Protein 3L5L (pdb70)

Nearest PDB structures (foldseek):
  3l65-assembly1_A  TM=1.003E+00  e=6.404E-74  Pseudomonas putida
  2h8z-assembly1_A  TM=1.003E+00  e=1.695E-73  Pseudomonas putida
  5lnj-assembly1_A  TM=1.002E+00  e=1.072E-73  Pseudomonas putida
  3n14-assembly1_A-2  TM=1.002E+00  e=1.257E-72  Pseudomonas putida
  5cpo-assembly1_B  TM=1.002E+00  e=6.998E-72  Pseudomonas putida

InterPro domains:
  IPR001155 NADH:flavin oxidoreductase/NADH oxidase, N-terminal [PF00724] (4-341)
  IPR013785 Aldolase-type TIM barrel [G3DSA:3.20.20.70] (1-363)
  IPR044152 NADPH dehydrogenase YqjM-like [PTHR43303] (1-362)
  IPR044152 NADPH dehydrogenase YqjM-like [cd02932] (4-341)

Structure (mmCIF, N/CA/C/O backbone):
data_3L5L
#
_entry.id   3L5L
#
_cell.length_a   57.893
_cell.length_b   83.416
_cell.length_c   156.720
_cell.angle_alpha   90.00
_cell.angle_beta   90.00
_cell.angle_gamma   90.00
#
_symmetry.space_group_name_H-M   'I 2 2 2'
#
loop_
_entity.id
_entity.type
_entity.pdbx_description
1 polymer 'Xenobiotic reductase A'
2 non-polymer 'SULFATE ION'
3 non-polymer (R,R)-2,3-BUTANEDIOL
4 non-polymer 'FLAVIN MONONUCLEOTIDE'
5 water water
#
loop_
_atom_site.group_PDB
_atom_site.id
_atom_site.type_symbol
_atom_site.label_atom_id
_atom_site.label_alt_id
_atom_site.label_comp_id
_atom_site.label_asym_id
_atom_site.label_entity_id
_atom_site.label_seq_id
_atom_site.pdbx_PDB_ins_code
_atom_site.Cartn_x
_atom_site.Cartn_y
_atom_site.Cartn_z
_atom_site.occupancy
_atom_site.B_iso_or_equiv
_atom_site.auth_seq_id
_atom_site.auth_comp_id
_atom_site.auth_asym_id
_atom_site.auth_atom_id
_atom_site.pdbx_PDB_model_num
ATOM 1 N N . SER A 1 2 ? 43.410 27.226 72.633 1.00 18.53 2 SER A N 1
ATOM 2 C CA A SER A 1 2 ? 41.965 26.873 72.667 0.63 15.91 2 SER A CA 1
ATOM 3 C CA B SER A 1 2 ? 41.932 26.956 72.593 0.37 14.25 2 SER A CA 1
ATOM 4 C C . SER A 1 2 ? 41.618 25.863 71.587 1.00 14.16 2 SER A C 1
ATOM 5 O O . SER A 1 2 ? 42.030 25.976 70.425 1.00 16.57 2 SER A O 1
ATOM 19 N N . ALA A 1 3 ? 40.849 24.859 71.989 1.00 10.86 3 ALA A N 1
ATOM 20 C CA . ALA A 1 3 ? 40.378 23.825 71.070 1.00 10.56 3 ALA A CA 1
ATOM 21 C C . ALA A 1 3 ? 39.559 24.413 69.914 1.00 9.08 3 ALA A C 1
ATOM 22 O O . ALA A 1 3 ? 39.657 23.945 68.782 1.00 9.11 3 ALA A O 1
ATOM 29 N N . LEU A 1 4 ? 38.784 25.456 70.193 1.00 8.51 4 LEU A N 1
ATOM 30 C CA . LEU A 1 4 ? 37.924 26.047 69.171 1.00 8.26 4 LEU A CA 1
ATOM 31 C C . LEU A 1 4 ? 38.746 26.603 68.009 1.00 7.37 4 LEU A C 1
ATOM 32 O O . LEU A 1 4 ? 38.266 26.638 66.870 1.00 7.77 4 LEU A O 1
ATOM 48 N N . PHE A 1 5 ? 39.974 27.033 68.289 1.00 7.99 5 PHE A N 1
ATOM 49 C CA . PHE A 1 5 ? 40.834 27.640 67.268 1.00 8.13 5 PHE A CA 1
ATOM 50 C C . PHE A 1 5 ? 41.934 26.744 66.723 1.00 8.56 5 PHE A C 1
ATOM 51 O O . PHE A 1 5 ? 42.824 27.193 66.033 1.00 11.11 5 PHE A O 1
ATOM 68 N N . GLU A 1 6 ? 41.805 25.451 66.956 1.00 8.78 6 GLU A N 1
ATOM 69 C CA A GLU A 1 6 ? 42.686 24.485 66.314 0.55 8.70 6 GLU A CA 1
ATOM 70 C CA B GLU A 1 6 ? 42.686 24.483 66.322 0.45 9.39 6 GLU A CA 1
ATOM 71 C C . GLU A 1 6 ? 42.151 24.145 64.930 1.00 7.96 6 GLU A C 1
ATOM 72 O O . GLU A 1 6 ? 40.944 23.971 64.751 1.00 8.49 6 GLU A O 1
ATOM 93 N N . PRO A 1 7 ? 43.038 24.034 63.935 1.00 7.78 7 PRO A N 1
ATOM 94 C CA A PRO A 1 7 ? 42.550 23.643 62.611 0.45 8.62 7 PRO A CA 1
ATOM 95 C CA B PRO A 1 7 ? 42.596 23.630 62.598 0.55 7.98 7 PRO A CA 1
ATOM 96 C C . PRO A 1 7 ? 42.046 22.206 62.579 1.00 8.32 7 PRO A C 1
ATOM 97 O O . PRO A 1 7 ? 42.267 21.422 63.511 1.00 8.86 7 PRO A O 1
ATOM 118 N N . TYR A 1 8 ? 41.333 21.869 61.514 1.00 7.84 8 TYR A N 1
ATOM 119 C CA . TYR A 1 8 ? 40.757 20.550 61.345 1.00 7.03 8 TYR A CA 1
ATOM 120 C C . TYR A 1 8 ? 40.925 20.144 59.901 1.00 8.21 8 TYR A C 1
ATOM 121 O O . TYR A 1 8 ? 40.552 20.887 59.006 1.00 9.24 8 TYR A O 1
ATOM 139 N N . THR A 1 9 ? 41.441 18.949 59.677 1.00 8.46 9 THR A N 1
ATOM 140 C CA . THR A 1 9 ? 41.595 18.434 58.319 1.00 9.31 9 THR A CA 1
ATOM 141 C C . THR A 1 9 ? 40.692 17.228 58.127 1.00 9.13 9 THR A C 1
ATOM 142 O O . THR A 1 9 ? 40.678 16.308 58.938 1.00 11.26 9 THR A O 1
ATOM 153 N N . LEU A 1 10 ? 39.958 17.242 57.030 1.00 8.50 10 LEU A N 1
ATOM 154 C CA . LEU A 1 10 ? 39.107 16.142 56.640 1.00 7.93 10 LEU A CA 1
ATOM 155 C C . LEU A 1 10 ? 39.298 15.966 55.136 1.00 8.28 10 LEU A C 1
ATOM 156 O O . LEU A 1 10 ? 39.151 16.918 54.373 1.00 7.89 10 LEU A O 1
ATOM 172 N N . LYS A 1 11 ? 39.661 14.750 54.725 1.00 9.09 11 LYS A N 1
ATOM 173 C CA A LYS A 1 11 ? 40.058 14.521 53.342 0.49 8.89 11 LYS A CA 1
ATOM 174 C CA B LYS A 1 11 ? 40.082 14.511 53.349 0.51 9.99 11 LYS A CA 1
ATOM 175 C C . LYS A 1 11 ? 41.131 15.560 53.001 1.00 9.21 11 LYS A C 1
ATOM 176 O O . LYS A 1 11 ? 42.055 15.744 53.780 1.00 10.97 11 LYS A O 1
ATOM 212 N N . ASP A 1 12 ? 41.064 16.213 51.840 1.00 8.63 12 ASP A N 1
ATOM 213 C CA . ASP A 1 12 ? 42.100 17.180 51.470 1.00 9.04 12 ASP A CA 1
ATOM 214 C C . ASP A 1 12 ? 41.823 18.607 51.939 1.00 9.25 12 ASP A C 1
ATOM 215 O O . ASP A 1 12 ? 42.574 19.515 51.579 1.00 11.86 12 ASP A O 1
ATOM 224 N N . VAL A 1 13 ? 40.781 18.809 52.731 1.00 8.20 13 VAL A N 1
ATOM 225 C CA . VAL A 1 13 ? 40.374 20.132 53.127 1.00 8.43 13 VAL A CA 1
ATOM 226 C C . VAL A 1 13 ? 40.795 20.432 54.563 1.00 8.58 13 VAL A C 1
ATOM 227 O O . VAL A 1 13 ? 40.593 19.620 55.456 1.00 10.44 13 VAL A O 1
ATOM 240 N N . THR A 1 14 ? 41.396 21.603 54.766 1.00 8.27 14 THR A N 1
ATOM 241 C CA . THR A 1 14 ? 41.786 22.058 56.094 1.00 8.06 14 THR A CA 1
ATOM 242 C C . THR A 1 14 ? 40.997 23.312 56.452 1.00 8.35 14 THR A C 1
ATOM 243 O O . THR A 1 14 ? 41.055 24.327 55.754 1.00 9.98 14 THR A O 1
ATOM 254 N N . LEU A 1 15 ? 40.269 23.220 57.563 1.00 7.72 15 LEU A N 1
ATOM 255 C CA A LEU A 1 15 ? 39.558 24.357 58.139 0.46 7.39 15 LEU A CA 1
ATOM 256 C CA B LEU A 1 15 ? 39.561 24.362 58.148 0.54 7.15 15 LEU A CA 1
ATOM 257 C C . LEU A 1 15 ? 40.491 25.067 59.120 1.00 6.98 15 LEU A C 1
ATOM 258 O O . LEU A 1 15 ? 41.188 24.406 59.896 1.00 8.22 15 LEU A O 1
ATOM 288 N N . ARG A 1 16 ? 40.494 26.393 59.119 1.00 7.02 16 ARG A N 1
ATOM 289 C CA . ARG A 1 16 ? 41.437 27.128 59.969 1.00 6.94 16 ARG A CA 1
ATOM 290 C C . ARG A 1 16 ? 41.097 27.090 61.458 1.00 6.78 16 ARG A C 1
ATOM 291 O O . ARG A 1 16 ? 41.943 27.393 62.279 1.00 8.27 16 ARG A O 1
ATOM 312 N N . ASN A 1 17 ? 39.859 26.731 61.786 1.00 6.77 17 ASN A N 1
ATOM 313 C CA . ASN A 1 17 ? 39.443 26.547 63.168 1.00 6.69 17 ASN A CA 1
ATOM 314 C C . ASN A 1 17 ? 38.242 25.593 63.164 1.00 6.55 17 ASN A C 1
ATOM 315 O O . ASN A 1 17 ? 37.854 25.072 62.107 1.00 8.08 17 ASN A O 1
ATOM 326 N N . ARG A 1 18 ? 37.659 25.358 64.346 1.00 6.16 18 ARG A N 1
ATOM 327 C CA . ARG A 1 18 ? 36.572 24.414 64.515 1.00 6.03 18 ARG A CA 1
ATOM 328 C C . ARG A 1 18 ? 35.197 25.061 64.512 1.00 5.61 18 ARG A C 1
ATOM 329 O O . ARG A 1 18 ? 34.204 24.432 64.862 1.00 7.13 18 ARG A O 1
ATOM 350 N N . ILE A 1 19 ? 35.109 26.318 64.085 1.00 5.58 19 ILE A N 1
ATOM 351 C CA . ILE A 1 19 ? 33.826 27.012 63.991 1.00 6.44 19 ILE A CA 1
ATOM 352 C C . ILE A 1 19 ? 33.220 26.759 62.608 1.00 6.06 19 ILE A C 1
ATOM 353 O O . ILE A 1 19 ? 33.813 27.145 61.588 1.00 6.68 19 ILE A O 1
ATOM 369 N N . ALA A 1 20 ? 32.045 26.162 62.601 1.00 5.64 20 ALA A N 1
ATOM 370 C CA . ALA A 1 20 ? 31.271 25.979 61.394 1.00 5.96 20 ALA A CA 1
ATOM 371 C C . ALA A 1 20 ? 30.056 26.864 61.481 1.00 5.22 20 ALA A C 1
ATOM 372 O O . ALA A 1 20 ? 29.369 26.923 62.509 1.00 6.57 20 ALA A O 1
ATOM 379 N N . ILE A 1 21 ? 29.747 27.539 60.383 1.00 5.05 21 ILE A N 1
ATOM 380 C CA . ILE A 1 21 ? 28.493 28.235 60.255 1.00 5.36 21 ILE A CA 1
ATOM 381 C C . ILE A 1 21 ? 27.541 27.278 59.539 1.00 5.06 21 ILE A C 1
ATOM 382 O O . ILE A 1 21 ? 27.779 26.926 58.379 1.00 5.57 21 ILE A O 1
ATOM 398 N N . PRO A 1 22 ? 26.511 26.792 60.230 1.00 5.23 22 PRO A N 1
ATOM 399 C CA . PRO A 1 22 ? 25.628 25.784 59.658 1.00 5.52 22 PRO A CA 1
ATOM 400 C C . PRO A 1 22 ? 24.736 26.438 58.615 1.00 4.74 22 PRO A C 1
ATOM 401 O O . PRO A 1 22 ? 24.562 27.655 58.588 1.00 5.11 22 PRO A O 1
ATOM 412 N N . PRO A 1 23 ? 24.110 25.604 57.775 1.00 4.77 23 PRO A N 1
ATOM 413 C CA . PRO A 1 23 ? 23.179 26.152 56.785 1.00 4.90 23 PRO A CA 1
ATOM 414 C C . PRO A 1 23 ? 22.054 26.922 57.455 1.00 5.27 23 PRO A C 1
ATOM 415 O O . PRO A 1 23 ? 21.432 26.445 58.412 1.00 5.74 23 PRO A O 1
ATOM 426 N N . MET A 1 24 ? 21.790 28.116 56.927 1.00 4.61 24 MET A N 1
ATOM 427 C CA . MET A 1 24 ? 20.688 28.946 57.414 1.00 5.09 24 MET A CA 1
ATOM 428 C C . MET A 1 24 ? 19.974 29.617 56.252 1.00 4.68 24 MET A C 1
ATOM 429 O O . MET A 1 24 ? 20.453 30.626 55.687 1.00 5.24 24 MET A O 1
ATOM 443 N N . CYS A 1 25 ? 18.815 29.082 55.924 1.00 5.40 25 CYS A N 1
ATOM 444 C CA . CYS A 1 25 ? 17.927 29.651 54.908 1.00 5.53 25 CYS A CA 1
ATOM 445 C C . CYS A 1 25 ? 17.726 31.148 55.129 1.00 5.35 25 CYS A C 1
ATOM 446 O O . CYS A 1 25 ? 17.468 31.617 56.257 1.00 5.68 25 CYS A O 1
ATOM 454 N N . GLN A 1 26 ? 17.797 31.879 54.026 1.00 5.19 26 GLN A N 1
ATOM 455 C CA . GLN A 1 26 ? 17.627 33.324 54.001 1.00 4.95 26 GLN A CA 1
ATOM 456 C C . GLN A 1 26 ? 16.288 33.751 53.388 1.00 5.04 26 GLN A C 1
ATOM 457 O O . GLN A 1 26 ? 15.863 34.887 53.587 1.00 5.63 26 GLN A O 1
ATOM 471 N N . TYR A 1 27 ? 15.655 32.860 52.611 1.00 5.20 27 TYR A N 1
ATOM 472 C CA . TYR A 1 27 ? 14.340 33.123 52.021 1.00 5.57 27 TYR A CA 1
ATOM 473 C C . TYR A 1 27 ? 14.347 34.353 51.109 1.00 5.56 27 TYR A C 1
ATOM 474 O O . TYR A 1 27 ? 13.336 35.019 50.968 1.00 7.27 27 TYR A O 1
ATOM 492 N N . MET A 1 28 ? 15.485 34.592 50.458 1.00 5.65 28 MET A N 1
ATOM 493 C CA . MET A 1 28 ? 15.710 35.791 49.634 1.00 5.89 28 MET A CA 1
ATOM 494 C C . MET A 1 28 ? 15.945 35.499 48.141 1.00 5.95 28 MET A C 1
ATOM 495 O O . MET A 1 28 ? 16.191 36.440 47.380 1.00 6.65 28 MET A O 1
ATOM 509 N N . ALA A 1 29 ? 15.888 34.236 47.728 1.00 6.27 29 ALA A N 1
ATOM 510 C CA . ALA A 1 29 ? 16.068 33.885 46.324 1.00 6.61 29 ALA A CA 1
ATOM 511 C C . ALA A 1 29 ? 14.768 34.064 45.561 1.00 6.71 29 ALA A C 1
ATOM 512 O O . ALA A 1 29 ? 13.687 34.120 46.119 1.00 8.95 29 ALA A O 1
ATOM 519 N N . GLU A 1 30 ? 14.876 34.122 44.230 1.00 8.86 30 GLU A N 1
ATOM 520 C CA . GLU A 1 30 ? 13.722 34.283 43.361 1.00 9.48 30 GLU A CA 1
ATOM 521 C C . GLU A 1 30 ? 13.803 33.188 42.308 1.00 8.59 30 GLU A C 1
ATOM 522 O O . GLU A 1 30 ? 14.790 33.103 41.587 1.00 8.05 30 GLU A O 1
ATOM 534 N N . ASP A 1 31 ? 12.794 32.333 42.253 1.00 8.55 31 ASP A N 1
ATOM 535 C CA A ASP A 1 31 ? 12.813 31.193 41.348 0.51 8.28 31 ASP A CA 1
ATOM 536 C CA B ASP A 1 31 ? 12.799 31.153 41.385 0.49 8.61 31 ASP A CA 1
ATOM 537 C C . ASP A 1 31 ? 14.092 30.381 41.531 1.00 7.15 31 ASP A C 1
ATOM 538 O O . ASP A 1 31 ? 14.669 29.879 40.572 1.00 8.30 31 ASP A O 1
ATOM 554 N N . GLY A 1 32 ? 14.529 30.265 42.779 1.00 6.71 32 GLY A N 1
ATOM 555 C CA . GLY A 1 32 ? 15.727 29.538 43.136 1.00 6.67 32 GLY A CA 1
ATOM 556 C C . GLY A 1 32 ? 17.038 30.260 42.910 1.00 5.62 32 GLY A C 1
ATOM 557 O O . GLY A 1 32 ? 18.080 29.802 43.351 1.00 6.45 32 GLY A O 1
ATOM 561 N N . MET A 1 33 ? 17.032 31.402 42.228 1.00 6.23 33 MET A N 1
ATOM 562 C CA A MET A 1 33 ? 18.261 32.100 41.909 0.68 6.31 33 MET A CA 1
ATOM 563 C CA B MET A 1 33 ? 18.257 32.100 41.906 0.32 6.69 33 MET A CA 1
ATOM 564 C C . MET A 1 33 ? 18.706 32.970 43.080 1.00 6.68 33 MET A C 1
ATOM 565 O O . MET A 1 33 ? 17.966 33.835 43.537 1.00 7.34 33 MET A O 1
ATOM 591 N N . ILE A 1 34 ? 19.932 32.755 43.528 1.00 6.59 34 ILE A N 1
ATOM 592 C CA . ILE A 1 34 ? 20.487 33.614 44.572 1.00 6.92 34 ILE A CA 1
ATOM 593 C C . ILE A 1 34 ? 20.884 34.968 43.953 1.00 6.66 34 ILE A C 1
ATOM 594 O O . ILE A 1 34 ? 20.899 35.134 42.729 1.00 8.53 34 ILE A O 1
ATOM 610 N N . ASN A 1 35 ? 21.171 35.932 44.808 1.00 6.00 35 ASN A N 1
ATOM 611 C CA . ASN A 1 35 ? 21.395 37.299 44.370 1.00 6.67 35 ASN A CA 1
ATOM 612 C C . ASN A 1 35 ? 22.340 38.013 45.344 1.00 6.02 35 ASN A C 1
ATOM 613 O O . ASN A 1 35 ? 23.053 37.364 46.122 1.00 6.53 35 ASN A O 1
ATOM 624 N N . ASP A 1 36 ? 22.412 39.337 45.256 1.00 6.29 36 ASP A N 1
ATOM 625 C CA . ASP A 1 36 ? 23.370 40.055 46.074 1.00 6.91 36 ASP A CA 1
ATOM 626 C C . ASP A 1 36 ? 23.021 39.979 47.561 1.00 5.54 36 ASP A C 1
ATOM 627 O O . ASP A 1 36 ? 23.905 40.260 48.375 1.00 6.42 36 ASP A O 1
ATOM 636 N N . TRP A 1 37 ? 21.784 39.607 47.929 1.00 5.79 37 TRP A N 1
ATOM 637 C CA . TRP A 1 37 ? 21.554 39.299 49.347 1.00 5.49 37 TRP A CA 1
ATOM 638 C C . TRP A 1 37 ? 22.562 38.259 49.817 1.00 5.35 37 TRP A C 1
ATOM 639 O O . TRP A 1 37 ? 23.343 38.471 50.765 1.00 5.28 37 TRP A O 1
ATOM 660 N N . HIS A 1 38 ? 22.557 37.135 49.114 1.00 5.19 38 HIS A N 1
ATOM 661 C CA . HIS A 1 38 ? 23.384 35.996 49.491 1.00 5.13 38 HIS A CA 1
ATOM 662 C C . HIS A 1 38 ? 24.857 36.279 49.324 1.00 5.21 38 HIS A C 1
ATOM 663 O O . HIS A 1 38 ? 25.656 35.863 50.143 1.00 5.45 38 HIS A O 1
ATOM 678 N N . HIS A 1 39 ? 25.236 36.992 48.265 1.00 5.35 39 HIS A N 1
ATOM 679 C CA . HIS A 1 39 ? 26.630 37.273 48.054 1.00 5.56 39 HIS A CA 1
ATOM 680 C C . HIS A 1 39 ? 27.227 38.004 49.257 1.00 5.26 39 HIS A C 1
ATOM 681 O O . HIS A 1 39 ? 28.258 37.625 49.786 1.00 5.57 39 HIS A O 1
ATOM 696 N N . VAL A 1 40 ? 26.608 39.116 49.633 1.00 5.51 40 VAL A N 1
ATOM 697 C CA . VAL A 1 40 ? 27.118 39.936 50.717 1.00 5.83 40 VAL A CA 1
ATOM 698 C C . VAL A 1 40 ? 27.010 39.207 52.063 1.00 5.09 40 VAL A C 1
ATOM 699 O O . VAL A 1 40 ? 27.956 39.259 52.868 1.00 5.46 40 VAL A O 1
ATOM 712 N N . HIS A 1 41 ? 25.898 38.529 52.293 1.00 4.97 41 HIS A N 1
ATOM 713 C CA . HIS A 1 41 ? 25.698 37.758 53.524 1.00 5.10 41 HIS A CA 1
ATOM 714 C C . HIS A 1 41 ? 26.822 36.754 53.714 1.00 5.15 41 HIS A C 1
ATOM 715 O O . HIS A 1 41 ? 27.429 36.661 54.781 1.00 5.21 41 HIS A O 1
ATOM 730 N N . LEU A 1 42 ? 27.062 35.947 52.687 1.00 4.83 42 LEU A N 1
ATOM 731 C CA . LEU A 1 42 ? 28.019 34.862 52.777 1.00 4.87 42 LEU A CA 1
ATOM 732 C C . LEU A 1 42 ? 29.456 35.335 52.783 1.00 5.09 42 LEU A C 1
ATOM 733 O O . LEU A 1 42 ? 30.277 34.846 53.561 1.00 5.62 42 LEU A O 1
ATOM 749 N N . ALA A 1 43 ? 29.790 36.292 51.907 1.00 5.23 43 ALA A N 1
ATOM 750 C CA . ALA A 1 43 ? 31.139 36.808 51.908 1.00 5.58 43 ALA A CA 1
ATOM 751 C C . ALA A 1 43 ? 31.467 37.491 53.255 1.00 5.43 43 ALA A C 1
ATOM 752 O O . ALA A 1 43 ? 32.589 37.375 53.765 1.00 6.10 43 ALA A O 1
ATOM 759 N N . GLY A 1 44 ? 30.484 38.193 53.809 1.00 5.87 44 GLY A N 1
ATOM 760 C CA . GLY A 1 44 ? 30.702 38.860 55.087 1.00 6.25 44 GLY A CA 1
ATOM 761 C C . GLY A 1 44 ? 30.926 37.859 56.210 1.00 5.77 44 GLY A C 1
ATOM 762 O O . GLY A 1 44 ? 31.793 38.052 57.061 1.00 6.83 44 GLY A O 1
ATOM 766 N N . LEU A 1 45 ? 30.176 36.762 56.192 1.00 5.76 45 LEU A N 1
ATOM 767 C CA . LEU A 1 45 ? 30.362 35.707 57.184 1.00 5.35 45 LEU A CA 1
ATOM 768 C C . LEU A 1 45 ? 31.738 35.083 57.026 1.00 5.92 45 LEU A C 1
ATOM 769 O O . LEU A 1 45 ? 32.429 34.820 58.005 1.00 7.14 45 LEU A O 1
ATOM 785 N N . ALA A 1 46 ? 32.156 34.812 55.789 1.00 5.31 46 ALA A N 1
ATOM 786 C CA . ALA A 1 46 ? 33.456 34.204 55.572 1.00 5.84 46 ALA A CA 1
ATOM 787 C C . ALA A 1 46 ? 34.579 35.069 56.130 1.00 5.75 46 ALA A C 1
ATOM 788 O O . ALA A 1 46 ? 35.567 34.571 56.685 1.00 6.73 46 ALA A O 1
ATOM 795 N N . ARG A 1 47 ? 34.463 36.391 55.971 1.00 5.49 47 ARG A N 1
ATOM 796 C CA . ARG A 1 47 ? 35.463 37.321 56.473 1.00 5.88 47 ARG A CA 1
ATOM 797 C C . ARG A 1 47 ? 35.472 37.412 58.002 1.00 5.82 47 ARG A C 1
ATOM 798 O O . ARG A 1 47 ? 36.455 37.837 58.573 1.00 6.89 47 ARG A O 1
ATOM 819 N N . GLY A 1 48 ? 34.385 36.997 58.644 1.00 6.32 48 GLY A N 1
ATOM 820 C CA . GLY A 1 48 ? 34.298 37.042 60.096 1.00 6.73 48 GLY A CA 1
ATOM 821 C C . GLY A 1 48 ? 35.169 36.038 60.827 1.00 7.37 48 GLY A C 1
ATOM 822 O O . GLY A 1 48 ? 35.361 36.175 62.037 1.00 9.30 48 GLY A O 1
ATOM 826 N N . GLY A 1 49 ? 35.695 35.039 60.116 1.00 7.57 49 GLY A N 1
ATOM 827 C CA . GLY A 1 49 ? 36.719 34.166 60.648 1.00 7.47 49 GLY A CA 1
ATOM 828 C C . GLY A 1 49 ? 36.390 32.692 60.780 1.00 6.85 49 GLY A C 1
ATOM 829 O O . GLY A 1 49 ? 37.300 31.903 61.055 1.00 7.59 49 GLY A O 1
ATOM 833 N N . ALA A 1 50 ? 35.146 32.291 60.587 1.00 6.85 50 ALA A N 1
ATOM 834 C CA . ALA A 1 50 ? 34.806 30.877 60.755 1.00 6.92 50 ALA A CA 1
ATOM 835 C C . ALA A 1 50 ? 35.573 30.030 59.752 1.00 6.52 50 ALA A C 1
ATOM 836 O O . ALA A 1 50 ? 35.818 30.422 58.607 1.00 7.34 50 ALA A O 1
ATOM 843 N N . GLY A 1 51 ? 35.903 28.816 60.168 1.00 6.71 51 GLY A N 1
ATOM 844 C CA . GLY A 1 51 ? 36.640 27.901 59.326 1.00 7.52 51 GLY A CA 1
ATOM 845 C C . GLY A 1 51 ? 35.835 27.308 58.190 1.00 5.63 51 GLY A C 1
ATOM 846 O O . GLY A 1 51 ? 36.403 27.027 57.139 1.00 6.63 51 GLY A O 1
ATOM 850 N N . LEU A 1 52 ? 34.538 27.140 58.381 1.00 5.47 52 LEU A N 1
ATOM 851 C CA . LEU A 1 52 ? 33.659 26.507 57.402 1.00 5.38 52 LEU A CA 1
ATOM 852 C C . LEU A 1 52 ? 32.368 27.282 57.358 1.00 5.48 52 LEU A C 1
ATOM 853 O O . LEU A 1 52 ? 31.793 27.605 58.411 1.00 5.84 52 LEU A O 1
ATOM 869 N N . LEU A 1 53 ? 31.878 27.572 56.155 1.00 5.06 53 LEU A N 1
ATOM 870 C CA . LEU A 1 53 ? 30.614 28.226 55.938 1.00 5.02 53 LEU A CA 1
ATOM 871 C C . LEU A 1 53 ? 29.775 27.347 55.031 1.00 4.77 53 LEU A C 1
ATOM 872 O O . LEU A 1 53 ? 30.103 27.175 53.847 1.00 5.60 53 LEU A O 1
ATOM 888 N N . VAL A 1 54 ? 28.716 26.775 55.583 1.00 4.95 54 VAL A N 1
ATOM 889 C CA . VAL A 1 54 ? 27.804 25.934 54.816 1.00 5.25 54 VAL A CA 1
ATOM 890 C C . VAL A 1 54 ? 26.616 26.762 54.349 1.00 4.97 54 VAL A C 1
ATOM 891 O O . VAL A 1 54 ? 25.814 27.252 55.146 1.00 5.70 54 VAL A O 1
ATOM 904 N N . VAL A 1 55 ? 26.493 26.917 53.031 1.00 5.28 55 VAL A N 1
ATOM 905 C CA . VAL A 1 55 ? 25.359 27.586 52.429 1.00 5.21 55 VAL A CA 1
ATOM 906 C C . VAL A 1 55 ? 24.045 26.863 52.779 1.00 4.79 55 VAL A C 1
ATOM 907 O O . VAL A 1 55 ? 23.996 25.625 52.855 1.00 5.65 55 VAL A O 1
ATOM 920 N N . GLU A 1 56 ? 23.000 27.657 52.996 1.00 5.05 56 GLU A N 1
ATOM 921 C CA . GLU A 1 56 ? 21.650 27.254 53.291 1.00 4.90 56 GLU A CA 1
ATOM 922 C C . GLU A 1 56 ? 21.135 26.115 52.412 1.00 5.31 56 GLU A C 1
ATOM 923 O O . GLU A 1 56 ? 21.550 25.951 51.255 1.00 5.61 56 GLU A O 1
ATOM 935 N N . ALA A 1 57 ? 20.131 25.421 52.938 1.00 5.27 57 ALA A N 1
ATOM 936 C CA . ALA A 1 57 ? 19.407 24.392 52.190 1.00 5.07 57 ALA A CA 1
ATOM 937 C C . ALA A 1 57 ? 19.085 24.895 50.779 1.00 5.20 57 ALA A C 1
ATOM 938 O O . ALA A 1 57 ? 18.287 25.835 50.606 1.00 5.69 57 ALA A O 1
ATOM 945 N N . THR A 1 58 ? 19.652 24.206 49.784 1.00 5.15 58 THR A N 1
ATOM 946 C CA . THR A 1 58 ? 19.532 24.588 48.390 1.00 4.82 58 THR A CA 1
ATOM 947 C C . THR A 1 58 ? 18.829 23.439 47.669 1.00 5.03 58 THR A C 1
ATOM 948 O O . THR A 1 58 ? 19.292 22.299 47.659 1.00 5.50 58 THR A O 1
ATOM 959 N N . ALA A 1 59 ? 17.659 23.755 47.122 1.00 5.10 59 ALA A N 1
ATOM 960 C CA . ALA A 1 59 ? 16.752 22.735 46.587 1.00 6.21 59 ALA A CA 1
ATOM 961 C C . ALA A 1 59 ? 17.322 22.060 45.341 1.00 5.70 59 ALA A C 1
ATOM 962 O O . ALA A 1 59 ? 17.775 22.720 44.396 1.00 6.57 59 ALA A O 1
ATOM 969 N N . VAL A 1 60 ? 17.211 20.743 45.315 1.00 5.72 60 VAL A N 1
ATOM 970 C CA . VAL A 1 60 ? 17.651 19.955 44.160 1.00 5.64 60 VAL A CA 1
ATOM 971 C C . VAL A 1 60 ? 16.634 19.983 43.017 1.00 5.56 60 VAL A C 1
ATOM 972 O O . VAL A 1 60 ? 16.933 19.523 41.912 1.00 7.08 60 VAL A O 1
ATOM 985 N N . ALA A 1 61 ? 15.433 20.454 43.298 1.00 6.17 61 ALA A N 1
ATOM 986 C CA . ALA A 1 61 ? 14.348 20.470 42.330 1.00 6.97 61 ALA A CA 1
ATOM 987 C C . ALA A 1 61 ? 13.373 21.544 42.793 1.00 7.02 61 ALA A C 1
ATOM 988 O O . ALA A 1 61 ? 13.304 21.828 43.999 1.00 6.62 61 ALA A O 1
ATOM 995 N N . PRO A 1 62 ? 12.603 22.156 41.880 1.00 6.88 62 PRO A N 1
ATOM 996 C CA . PRO A 1 62 ? 11.765 23.283 42.298 1.00 7.46 62 PRO A CA 1
ATOM 997 C C . PRO A 1 62 ? 10.783 22.929 43.414 1.00 6.94 62 PRO A C 1
ATOM 998 O O . PRO A 1 62 ? 10.593 23.735 44.330 1.00 7.37 62 PRO A O 1
ATOM 1009 N N . GLU A 1 63 ? 10.165 21.748 43.340 1.00 6.28 63 GLU A N 1
ATOM 1010 C CA . GLU A 1 63 ? 9.162 21.359 44.325 1.00 7.00 63 GLU A CA 1
ATOM 1011 C C . GLU A 1 63 ? 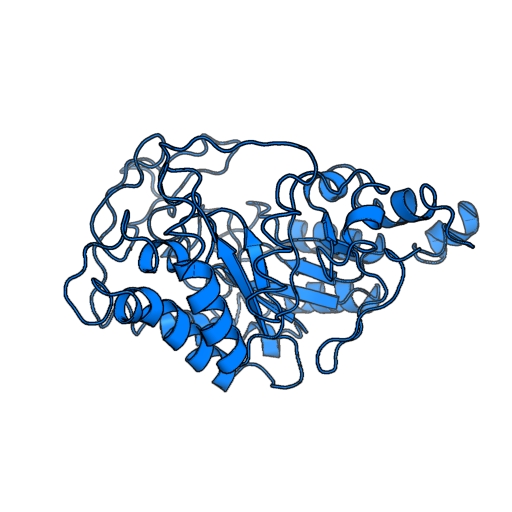9.811 20.983 45.666 1.00 5.56 63 GLU A C 1
ATOM 1012 O O . GLU A 1 63 ? 9.085 20.763 46.648 1.00 6.54 63 GLU A O 1
ATOM 1024 N N . GLY A 1 64 ? 11.144 20.890 45.693 1.00 5.39 64 GLY A N 1
ATOM 1025 C CA . GLY A 1 64 ? 11.874 20.602 46.919 1.00 5.70 64 GLY A CA 1
ATOM 1026 C C . GLY A 1 64 ? 12.316 21.836 47.684 1.00 5.24 64 GLY A C 1
ATOM 1027 O O . GLY A 1 64 ? 12.932 21.690 48.736 1.00 5.86 64 GLY A O 1
ATOM 1031 N N . ARG A 1 65 ? 12.015 23.029 47.196 1.00 5.69 65 ARG A N 1
ATOM 1032 C CA . ARG A 1 65 ? 12.151 24.224 48.019 1.00 5.42 65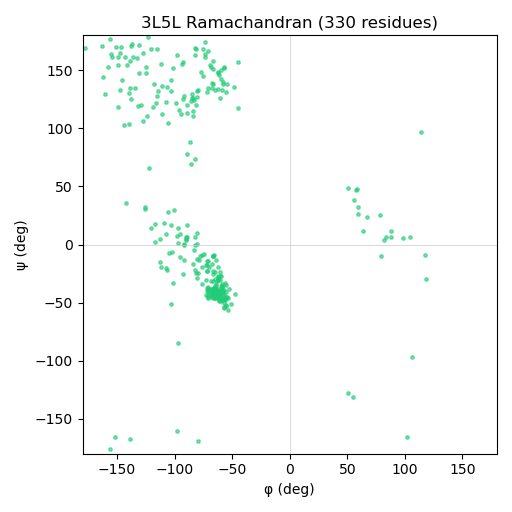 ARG A CA 1
ATOM 1033 C C . ARG A 1 65 ? 11.217 24.130 49.217 1.00 5.64 65 ARG A C 1
ATOM 1034 O O . ARG A 1 65 ? 10.137 23.585 49.130 1.00 6.54 65 ARG A O 1
ATOM 1055 N N . ILE A 1 66 ? 11.619 24.725 50.350 1.00 5.95 66 ILE A N 1
ATOM 1056 C CA . ILE A 1 66 ? 10.678 24.899 51.443 1.00 6.01 66 ILE A CA 1
ATOM 1057 C C . ILE A 1 66 ? 9.636 25.958 51.071 1.00 5.82 66 ILE A C 1
ATOM 1058 O O . ILE A 1 66 ? 8.431 25.773 51.282 1.00 7.04 66 ILE A O 1
ATOM 1074 N N . THR A 1 67 ? 10.141 27.072 50.519 1.00 6.23 67 THR A N 1
ATOM 1075 C CA . THR A 1 67 ? 9.348 28.271 50.274 1.00 6.10 67 THR A CA 1
ATOM 1076 C C . THR A 1 67 ? 9.674 28.888 48.908 1.00 6.04 67 THR A C 1
ATOM 1077 O O . THR A 1 67 ? 10.693 28.549 48.302 1.00 6.41 67 THR A O 1
ATOM 1088 N N . PRO A 1 68 ? 8.884 29.886 48.484 1.00 6.28 68 PRO A N 1
ATOM 1089 C CA . PRO A 1 68 ? 9.216 30.598 47.248 1.00 6.67 68 PRO A CA 1
ATOM 1090 C C . PRO A 1 68 ? 10.494 31.413 47.334 1.00 6.79 68 PRO A C 1
ATOM 1091 O O . PRO A 1 68 ? 10.957 31.906 46.298 1.00 7.10 68 PRO A O 1
ATOM 1102 N N . GLY A 1 69 ? 11.063 31.579 48.527 1.00 6.29 69 GLY A N 1
ATOM 1103 C CA . GLY A 1 69 ? 12.310 32.291 48.662 1.00 6.19 69 GLY A CA 1
ATOM 1104 C C . GLY A 1 69 ? 13.547 31.433 48.732 1.00 5.22 69 GLY A C 1
ATOM 1105 O O . GLY A 1 69 ? 14.644 31.938 48.902 1.00 5.37 69 GLY A O 1
ATOM 1109 N N . CYS A 1 70 ? 13.387 30.116 48.635 1.00 5.68 70 CYS A N 1
ATOM 1110 C CA . CYS A 1 70 ? 14.505 29.231 48.808 1.00 5.72 70 CYS A CA 1
ATOM 1111 C C . CYS A 1 70 ? 15.444 29.210 47.605 1.00 5.29 70 CYS A C 1
ATOM 1112 O O . CYS A 1 70 ? 15.020 29.291 46.437 1.00 6.05 70 CYS A O 1
ATOM 1120 N N . ALA A 1 71 ? 16.719 29.060 47.894 1.00 5.27 71 ALA A N 1
ATOM 1121 C CA . ALA A 1 71 ? 17.749 28.853 46.886 1.00 5.54 71 ALA A CA 1
ATOM 1122 C C . ALA A 1 71 ? 17.549 27.500 46.212 1.00 5.27 71 ALA A C 1
ATOM 1123 O O . ALA A 1 71 ? 17.062 26.541 46.829 1.00 5.73 71 ALA A O 1
ATOM 1130 N N . GLY A 1 72 ? 17.978 27.429 44.948 1.00 5.52 72 GLY A N 1
ATOM 1131 C CA . GLY A 1 72 ? 17.944 26.200 44.182 1.00 6.04 72 GLY A CA 1
ATOM 1132 C C . GLY A 1 72 ? 19.203 25.973 43.400 1.00 6.15 72 GLY A C 1
ATOM 1133 O O . GLY A 1 72 ? 19.963 26.904 43.118 1.00 6.27 72 GLY A O 1
ATOM 1137 N N . ILE A 1 73 ? 19.399 24.720 42.993 1.00 6.61 73 ILE A N 1
ATOM 1138 C CA . ILE A 1 73 ? 20.556 24.352 42.192 1.00 7.59 73 ILE A CA 1
ATOM 1139 C C . ILE A 1 73 ? 20.122 23.298 41.146 1.00 7.30 73 ILE A C 1
ATOM 1140 O O . ILE A 1 73 ? 20.879 22.401 40.775 1.00 8.64 73 ILE A O 1
ATOM 1156 N N . TRP A 1 74 ? 18.903 23.452 40.653 1.00 7.54 74 TRP A N 1
ATOM 1157 C CA . TRP A 1 74 ? 18.265 22.450 39.784 1.00 8.34 74 TRP A CA 1
ATOM 1158 C C . TRP A 1 74 ? 18.532 22.687 38.297 1.00 9.40 74 TRP A C 1
ATOM 1159 O O . TRP A 1 74 ? 17.986 21.976 37.458 1.00 10.77 74 TRP A O 1
ATOM 1180 N N . SER A 1 75 ? 19.364 23.672 37.978 1.00 8.90 75 SER A N 1
ATOM 1181 C CA . SER A 1 75 ? 19.828 23.884 36.599 1.00 8.82 75 SER A CA 1
ATOM 1182 C C . SER A 1 75 ? 21.224 24.433 36.647 1.00 8.38 75 SER A C 1
ATOM 1183 O O . SER A 1 75 ? 21.683 24.931 37.688 1.00 8.55 75 SER A O 1
ATOM 1191 N N . ASP A 1 76 ? 21.906 24.385 35.514 1.00 9.46 76 ASP A N 1
ATOM 1192 C CA . ASP A 1 76 ? 23.256 24.902 35.459 1.00 9.97 76 ASP A CA 1
ATOM 1193 C C . ASP A 1 76 ? 23.279 26.425 35.656 1.00 9.49 76 ASP A C 1
ATOM 1194 O O . ASP A 1 76 ? 24.214 26.946 36.240 1.00 10.13 76 ASP A O 1
ATOM 1203 N N . ALA A 1 77 ? 22.242 27.139 35.237 1.00 9.24 77 ALA A N 1
ATOM 1204 C CA . ALA A 1 77 ? 22.198 28.577 35.481 1.00 9.34 77 ALA A CA 1
ATOM 1205 C C . ALA A 1 77 ? 22.114 28.869 36.979 1.00 8.14 77 ALA A C 1
ATOM 1206 O O . ALA A 1 77 ? 22.704 29.842 37.458 1.00 8.61 77 ALA A O 1
ATOM 1213 N N . HIS A 1 78 ? 21.358 28.050 37.718 1.00 7.63 78 HIS A N 1
ATOM 1214 C CA . HIS A 1 78 ? 21.291 28.217 39.175 1.00 7.05 78 HIS A CA 1
ATOM 1215 C C . HIS A 1 78 ? 22.659 28.017 39.793 1.00 7.62 78 HIS A C 1
ATOM 1216 O O . HIS A 1 78 ? 23.057 28.730 40.722 1.00 8.31 78 HIS A O 1
ATOM 1231 N N . ALA A 1 79 ? 23.376 27.004 39.327 1.00 8.26 79 ALA A N 1
ATOM 1232 C CA . ALA A 1 79 ? 24.691 26.683 39.853 1.00 8.60 79 ALA A CA 1
ATOM 1233 C C . ALA A 1 79 ? 25.680 27.806 39.572 1.00 9.60 79 ALA A C 1
ATOM 1234 O O . ALA A 1 79 ? 26.500 28.158 40.420 1.00 10.04 79 ALA A O 1
ATOM 1241 N N . GLN A 1 80 ? 25.606 28.379 38.370 1.00 9.38 80 GLN A N 1
ATOM 1242 C CA A GLN A 1 80 ? 26.585 29.357 38.014 0.52 10.52 80 GLN A CA 1
ATOM 1243 C CA B GLN A 1 80 ? 26.504 29.461 37.953 0.48 9.39 80 GLN A CA 1
ATOM 1244 C C . GLN A 1 80 ? 26.425 30.626 38.885 1.00 8.97 80 GLN A C 1
ATOM 1245 O O . GLN A 1 80 ? 27.414 31.306 39.127 1.00 10.49 80 GLN A O 1
ATOM 1271 N N . ALA A 1 81 ? 25.226 30.882 39.393 1.00 9.40 81 ALA A N 1
ATOM 1272 C CA . ALA A 1 81 ? 25.003 32.021 40.282 1.00 9.60 81 ALA A CA 1
ATOM 1273 C C . ALA A 1 81 ? 25.827 31.893 41.561 1.00 8.95 81 ALA A C 1
ATOM 1274 O O . ALA A 1 81 ? 26.167 32.908 42.171 1.00 10.45 81 ALA A O 1
ATOM 1281 N N . PHE A 1 82 ? 26.155 30.667 41.968 1.00 7.91 82 PHE A N 1
ATOM 1282 C CA . PHE A 1 82 ? 26.990 30.466 43.146 1.00 7.26 82 PHE A CA 1
ATOM 1283 C C . PHE A 1 82 ? 28.467 30.734 42.921 1.00 7.17 82 PHE A C 1
ATOM 1284 O O . PHE A 1 82 ? 29.190 30.922 43.889 1.00 7.59 82 PHE A O 1
ATOM 1301 N N . VAL A 1 83 ? 28.936 30.739 41.673 1.00 6.84 83 VAL A N 1
ATOM 1302 C CA . VAL A 1 83 ? 30.363 30.789 41.438 1.00 7.36 83 VAL A CA 1
ATOM 1303 C C . VAL A 1 83 ? 31.047 32.013 42.093 1.00 7.12 83 VAL A C 1
ATOM 1304 O O . VAL A 1 83 ? 32.054 31.857 42.771 1.00 7.07 83 VAL A O 1
ATOM 1317 N N . PRO A 1 84 ? 30.537 33.230 41.879 1.00 7.57 84 PRO A N 1
ATOM 1318 C CA . PRO A 1 84 ? 31.214 34.382 42.501 1.00 8.34 84 PRO A CA 1
ATOM 1319 C C . PRO A 1 84 ? 31.186 34.339 44.021 1.00 7.18 84 PRO A C 1
ATOM 1320 O O . PRO A 1 84 ? 32.102 34.822 44.667 1.00 8.46 84 PRO A O 1
ATOM 1331 N N . VAL A 1 85 ? 30.142 33.770 44.591 1.00 7.31 85 VAL A N 1
ATOM 1332 C CA . VAL A 1 85 ? 30.046 33.699 46.047 1.00 6.97 85 VAL A CA 1
ATOM 1333 C C . VAL A 1 85 ? 31.059 32.695 46.596 1.00 6.51 85 VAL A C 1
ATOM 1334 O O . VAL A 1 85 ? 31.779 32.968 47.577 1.00 6.81 85 VAL A O 1
ATOM 1347 N N . VAL A 1 86 ? 31.147 31.528 45.968 1.00 5.98 86 VAL A N 1
ATOM 1348 C CA . VAL A 1 86 ? 32.163 30.566 46.337 1.00 6.65 86 VAL A CA 1
ATOM 1349 C C . VAL A 1 86 ? 33.548 31.188 46.284 1.00 6.26 86 VAL A C 1
ATOM 1350 O O . VAL A 1 86 ? 34.364 30.996 47.178 1.00 6.74 86 VAL A O 1
ATOM 1363 N N . GLN A 1 87 ? 33.827 31.931 45.211 1.00 6.54 87 GLN A N 1
ATOM 1364 C CA . GLN A 1 87 ? 35.125 32.537 45.054 1.00 7.02 87 GLN A CA 1
ATOM 1365 C C . GLN A 1 87 ? 35.396 33.573 46.147 1.00 6.45 87 GLN A C 1
ATOM 1366 O O . GLN A 1 87 ? 36.509 33.681 46.611 1.00 7.27 87 GLN A O 1
ATOM 1380 N N . ALA A 1 88 ? 34.369 34.302 46.567 1.00 6.93 88 ALA A N 1
ATOM 1381 C CA . ALA A 1 88 ? 34.525 35.273 47.646 1.00 6.79 88 ALA A CA 1
ATOM 1382 C C . ALA A 1 88 ? 34.736 34.594 48.998 1.00 6.30 88 ALA A C 1
ATOM 1383 O O . ALA A 1 88 ? 35.511 35.092 49.826 1.00 7.05 88 ALA A O 1
ATOM 1390 N N . ILE A 1 89 ? 34.083 33.470 49.238 1.00 6.02 89 ILE A N 1
ATOM 1391 C CA . ILE A 1 89 ? 34.265 32.747 50.493 1.00 5.92 89 ILE A CA 1
ATOM 1392 C C . ILE A 1 89 ? 35.703 32.247 50.574 1.00 6.27 89 ILE A C 1
ATOM 1393 O O . ILE A 1 89 ? 36.384 32.395 51.586 1.00 6.70 89 ILE A O 1
ATOM 1409 N N . LYS A 1 90 ? 36.190 31.667 49.475 1.00 6.21 90 LYS A N 1
ATOM 1410 C CA . LYS A 1 90 ? 37.573 31.214 49.405 1.00 7.22 90 LYS A CA 1
ATOM 1411 C C . LYS A 1 90 ? 38.569 32.355 49.592 1.00 6.77 90 LYS A C 1
ATOM 1412 O O . LYS A 1 90 ? 39.583 32.204 50.257 1.00 7.96 90 LYS A O 1
ATOM 1431 N N . ALA A 1 91 ? 38.297 33.506 48.972 1.00 7.92 91 ALA A N 1
ATOM 1432 C CA . ALA A 1 91 ? 39.229 34.631 49.068 1.00 8.10 91 ALA A CA 1
ATOM 1433 C C . ALA A 1 91 ? 39.392 35.054 50.524 1.00 7.19 91 ALA A C 1
ATOM 1434 O O . ALA A 1 91 ? 40.442 35.533 50.917 1.00 9.57 91 ALA A O 1
ATOM 1441 N N . ALA A 1 92 ? 38.334 34.859 51.307 1.00 7.37 92 ALA A N 1
ATOM 1442 C CA . ALA A 1 92 ? 38.328 35.218 52.732 1.00 7.31 92 ALA A CA 1
ATOM 1443 C C . ALA A 1 92 ? 38.955 34.132 53.609 1.00 8.05 92 ALA A C 1
ATOM 1444 O O . ALA A 1 92 ? 39.087 34.343 54.804 1.00 8.84 92 ALA A O 1
ATOM 1451 N N . GLY A 1 93 ? 39.334 32.986 53.047 1.00 7.50 93 GLY A N 1
ATOM 1452 C CA . GLY A 1 93 ? 40.001 31.925 53.805 1.00 7.28 93 GLY A CA 1
ATOM 1453 C C . GLY A 1 93 ? 39.081 30.935 54.489 1.00 7.35 93 GLY A C 1
ATOM 1454 O O . GLY A 1 93 ? 39.576 30.101 55.263 1.00 8.09 93 GLY A O 1
ATOM 1458 N N . SER A 1 94 ? 37.776 31.016 54.252 1.00 6.66 94 SER A N 1
ATOM 1459 C CA . SER A 1 94 ? 36.849 30.039 54.797 1.00 7.12 94 SER A CA 1
ATOM 1460 C C . SER A 1 94 ? 36.616 28.935 53.761 1.00 7.03 94 SER A C 1
ATOM 1461 O O . SER A 1 94 ? 36.756 29.151 52.555 1.00 9.82 94 SER A O 1
ATOM 1469 N N . VAL A 1 95 ? 36.235 27.762 54.226 1.00 6.80 95 VAL A N 1
ATOM 1470 C CA . VAL A 1 95 ? 35.890 26.669 53.325 1.00 6.78 95 VAL A CA 1
ATOM 1471 C C . VAL A 1 95 ? 34.446 26.806 52.909 1.00 5.66 95 VAL A C 1
ATOM 1472 O O . VAL A 1 95 ? 33.559 26.874 53.753 1.00 6.02 95 VAL A O 1
ATOM 1485 N N . PRO A 1 96 ? 34.170 26.827 51.592 1.00 5.47 96 PRO A N 1
ATOM 1486 C CA . PRO A 1 96 ? 32.784 26.932 51.155 1.00 5.86 96 PRO A CA 1
ATOM 1487 C C . PRO A 1 96 ? 32.127 25.574 51.080 1.00 5.17 96 PRO A C 1
ATOM 1488 O O . PRO A 1 96 ? 32.567 24.686 50.345 1.00 5.98 96 PRO A O 1
ATOM 1499 N N . GLY A 1 97 ? 31.020 25.436 51.797 1.00 5.27 97 GLY A N 1
ATOM 1500 C CA . GLY A 1 97 ? 30.201 24.244 51.732 1.00 5.28 97 GLY A CA 1
ATOM 1501 C C . GLY A 1 97 ? 28.787 24.575 51.290 1.00 4.74 97 GLY A C 1
ATOM 1502 O O . GLY A 1 97 ? 28.393 25.749 51.282 1.00 5.04 97 GLY A O 1
ATOM 1506 N N . ILE A 1 98 ? 28.001 23.552 50.956 1.00 4.88 98 ILE A N 1
ATOM 1507 C CA . ILE A 1 98 ? 26.623 23.754 50.618 1.00 4.74 98 ILE A CA 1
ATOM 1508 C C . ILE A 1 98 ? 25.800 22.577 51.095 1.00 4.55 98 ILE A C 1
ATOM 1509 O O . ILE A 1 98 ? 26.236 21.417 50.959 1.00 5.41 98 ILE A O 1
ATOM 1525 N N . GLN A 1 99 ? 24.602 22.868 51.582 1.00 4.48 99 GLN A N 1
ATOM 1526 C CA . GLN A 1 99 ? 23.638 21.845 51.924 1.00 5.11 99 GLN A CA 1
ATOM 1527 C C . GLN A 1 99 ? 22.649 21.720 50.771 1.00 4.84 99 GLN A C 1
ATOM 1528 O O . GLN A 1 99 ? 21.998 22.693 50.423 1.00 5.95 99 GLN A O 1
ATOM 1542 N N . ILE A 1 100 ? 22.544 20.527 50.198 1.00 4.93 100 ILE A N 1
ATOM 1543 C CA . ILE A 1 100 ? 21.572 20.272 49.141 1.00 4.96 100 ILE A CA 1
ATOM 1544 C C . ILE A 1 100 ? 20.394 19.490 49.712 1.00 4.60 100 ILE A C 1
ATOM 1545 O O . ILE A 1 100 ? 20.563 18.614 50.583 1.00 5.36 100 ILE A O 1
ATOM 1561 N N . ALA A 1 101 ? 19.190 19.815 49.252 1.00 4.52 101 ALA A N 1
ATOM 1562 C CA . ALA A 1 101 ? 18.007 19.539 50.019 1.00 5.03 101 ALA A CA 1
ATOM 1563 C C . ALA A 1 101 ? 16.777 19.260 49.177 1.00 4.78 101 ALA A C 1
ATOM 1564 O O . ALA A 1 101 ? 16.703 19.650 47.988 1.00 5.41 101 ALA A O 1
ATOM 1571 N N . HIS A 1 102 ? 15.785 18.644 49.792 1.00 4.96 102 HIS A N 1
ATOM 1572 C CA . HIS A 1 102 ? 14.456 18.500 49.223 1.00 5.06 102 HIS A CA 1
ATOM 1573 C C . HIS A 1 102 ? 13.473 18.475 50.383 1.00 5.51 102 HIS A C 1
ATOM 1574 O O . HIS A 1 102 ? 13.531 17.563 51.214 1.00 5.26 102 HIS A O 1
ATOM 1589 N N . ALA A 1 103 ? 12.565 19.450 50.418 1.00 5.29 103 ALA A N 1
ATOM 1590 C CA . ALA A 1 103 ? 11.706 19.662 51.574 1.00 5.25 103 ALA A CA 1
ATOM 1591 C C . ALA A 1 103 ? 10.565 18.667 51.713 1.00 6.02 103 ALA A C 1
ATOM 1592 O O . ALA A 1 103 ? 9.899 18.663 52.747 1.00 5.97 103 ALA A O 1
ATOM 1599 N N . GLY A 1 104 ? 10.315 17.823 50.712 1.00 5.61 104 GLY A N 1
ATOM 1600 C CA . GLY A 1 104 ? 9.292 16.814 50.884 1.00 5.78 104 GLY A CA 1
ATOM 1601 C C . GLY A 1 104 ? 7.955 17.378 51.278 1.00 5.88 104 GLY A C 1
ATOM 1602 O O . GLY A 1 104 ? 7.478 18.341 50.659 1.00 5.83 104 GLY A O 1
ATOM 1606 N N . ARG A 1 105 ? 7.343 16.808 52.309 1.00 5.56 105 ARG A N 1
ATOM 1607 C CA . ARG A 1 105 ? 5.994 17.226 52.651 1.00 6.35 105 ARG A CA 1
ATOM 1608 C C . ARG A 1 105 ? 5.923 18.624 53.285 1.00 5.70 105 ARG A C 1
ATOM 1609 O O . ARG A 1 105 ? 4.839 19.190 53.408 1.00 6.89 105 ARG A O 1
ATOM 1630 N N . LYS A 1 106 ? 7.080 19.125 53.690 1.00 5.97 106 LYS A N 1
ATOM 1631 C CA . LYS A 1 106 ? 7.146 20.455 54.294 1.00 6.53 106 LYS A CA 1
ATOM 1632 C C . LYS A 1 106 ? 7.376 21.565 53.276 1.00 6.19 106 LYS A C 1
ATOM 1633 O O . LYS A 1 106 ? 7.509 22.725 53.624 1.00 7.64 106 LYS A O 1
ATOM 1652 N N . ALA A 1 107 ? 7.397 21.204 51.996 1.00 6.59 107 ALA A N 1
ATOM 1653 C CA . ALA A 1 107 ? 7.548 22.174 50.930 1.00 6.20 107 ALA A CA 1
ATOM 1654 C C . ALA A 1 107 ? 6.280 22.996 50.721 1.00 5.94 107 ALA A C 1
ATOM 1655 O O . ALA A 1 107 ? 5.226 22.746 51.286 1.00 6.62 107 ALA A O 1
ATOM 1662 N N . SER A 1 108 ? 6.405 23.993 49.833 1.00 6.12 108 SER A N 1
ATOM 1663 C CA . SER A 1 108 ? 5.312 24.882 49.447 1.00 6.70 108 SER A CA 1
ATOM 1664 C C . SER A 1 108 ? 4.727 25.620 50.671 1.00 5.22 108 SER A C 1
ATOM 1665 O O . SER A 1 108 ? 3.531 25.689 50.843 1.00 6.69 108 SER A O 1
ATOM 1673 N N . ALA A 1 109 ? 5.645 26.171 51.466 1.00 6.42 109 ALA A N 1
ATOM 1674 C CA . ALA A 1 109 ? 5.307 26.915 52.669 1.00 7.30 109 ALA A CA 1
ATOM 1675 C C . ALA A 1 109 ? 5.645 28.383 52.509 1.00 6.68 109 ALA A C 1
ATOM 1676 O O . ALA A 1 109 ? 6.516 28.760 51.732 1.00 7.01 109 ALA A O 1
ATOM 1683 N N . ASN A 1 110 ? 4.964 29.226 53.266 1.00 6.85 110 ASN A N 1
ATOM 1684 C CA . ASN A 1 110 ? 5.286 30.632 53.358 1.00 7.04 110 ASN A CA 1
ATOM 1685 C C . ASN A 1 110 ? 6.614 30.848 54.082 1.00 6.92 110 ASN A C 1
ATOM 1686 O O . ASN A 1 110 ? 7.046 30.041 54.913 1.00 7.54 110 ASN A O 1
ATOM 1697 N N . ARG A 1 111 ? 7.252 31.976 53.782 1.00 8.13 111 ARG A N 1
ATOM 1698 C CA . ARG A 1 111 ? 8.411 32.417 54.543 1.00 8.12 111 ARG A CA 1
ATOM 1699 C C . ARG A 1 111 ? 8.022 32.541 56.018 1.00 7.18 111 ARG A C 1
ATOM 1700 O O . ARG A 1 111 ? 6.870 32.789 56.351 1.00 8.44 111 ARG A O 1
ATOM 1721 N N . PRO A 1 112 ? 9.012 32.369 56.909 1.00 8.45 112 PRO A N 1
ATOM 1722 C CA . PRO A 1 112 ? 8.665 32.334 58.341 1.00 9.49 112 PRO A CA 1
ATOM 1723 C C . PRO A 1 112 ? 8.052 33.622 58.878 1.00 9.39 112 PRO A C 1
ATOM 1724 O O . PRO A 1 112 ? 7.237 33.541 59.789 1.00 11.74 112 PRO A O 1
ATOM 1735 N N . TRP A 1 113 ? 8.373 34.764 58.283 1.00 10.12 113 TRP A N 1
ATOM 1736 C CA . TRP A 1 113 ? 7.822 36.041 58.695 1.00 9.80 113 TRP A CA 1
ATOM 1737 C C . TRP A 1 113 ? 6.608 36.427 57.856 1.00 10.19 113 TRP A C 1
ATOM 1738 O O . TRP A 1 113 ? 6.075 37.538 57.997 1.00 12.36 113 TRP A O 1
ATOM 1759 N N . GLU A 1 114 ? 6.135 35.484 57.027 1.00 9.94 114 GLU A N 1
ATOM 1760 C CA . GLU A 1 114 ? 4.957 35.664 56.190 1.00 10.70 114 GLU A CA 1
ATOM 1761 C C . GLU A 1 114 ? 3.938 34.544 56.428 1.00 10.39 114 GLU A C 1
ATOM 1762 O O . GLU A 1 114 ? 3.198 34.141 55.530 1.00 11.66 114 GLU A O 1
ATOM 1774 N N . GLY A 1 115 ? 3.920 34.038 57.652 1.00 10.54 115 GLY A N 1
ATOM 1775 C CA . GLY A 1 115 ? 2.902 33.084 58.065 1.00 12.13 115 GLY A CA 1
ATOM 1776 C C . GLY A 1 115 ? 3.452 31.723 58.464 1.00 10.69 115 GLY A C 1
ATOM 1777 O O . GLY A 1 115 ? 2.872 31.025 59.279 1.00 11.73 115 GLY A O 1
ATOM 1781 N N . ASP A 1 116 ? 4.573 31.340 57.854 1.00 9.65 116 ASP A N 1
ATOM 1782 C CA . ASP A 1 116 ? 5.288 30.100 58.178 1.00 10.25 116 ASP A CA 1
ATOM 1783 C C . ASP A 1 116 ? 4.531 28.805 57.909 1.00 10.55 116 ASP A C 1
ATOM 1784 O O . ASP A 1 116 ? 4.964 27.729 58.292 1.00 12.57 116 ASP A O 1
ATOM 1793 N N . ASP A 1 117 ? 3.418 28.915 57.206 1.00 9.90 117 ASP A N 1
ATOM 1794 C CA . ASP A 1 117 ? 2.449 27.827 57.047 1.00 9.06 117 ASP A CA 1
ATOM 1795 C C . ASP A 1 117 ? 2.347 27.373 55.587 1.00 8.79 117 ASP A C 1
ATOM 1796 O O . ASP A 1 117 ? 2.829 28.056 54.685 1.00 8.72 117 ASP A O 1
ATOM 1805 N N . HIS A 1 118 ? 1.692 26.239 55.330 1.00 7.56 118 HIS A N 1
ATOM 1806 C CA . HIS A 1 118 ? 1.519 25.847 53.938 1.00 8.09 118 HIS A CA 1
ATOM 1807 C C . HIS A 1 118 ? 0.783 26.939 53.179 1.00 7.99 118 HIS A C 1
ATOM 1808 O O . HIS A 1 118 ? -0.192 27.510 53.654 1.00 8.82 118 HIS A O 1
ATOM 1823 N N . ILE A 1 119 ? 1.235 27.167 51.947 1.00 7.73 119 ILE A N 1
ATOM 1824 C CA . ILE A 1 119 ? 0.619 28.158 51.071 1.00 7.32 119 ILE A CA 1
ATOM 1825 C C . ILE A 1 119 ? -0.780 27.735 50.684 1.00 8.81 119 ILE A C 1
ATOM 1826 O O . ILE A 1 119 ? -1.034 26.547 50.409 1.00 9.65 119 ILE A O 1
ATOM 1842 N N . ALA A 1 120 ? -1.701 28.690 50.691 1.00 9.30 120 ALA A N 1
ATOM 1843 C CA . ALA A 1 120 ? -3.072 28.436 50.332 1.00 11.30 120 ALA A CA 1
ATOM 1844 C C . ALA A 1 120 ? -3.206 27.854 48.925 1.00 12.20 120 ALA A C 1
ATOM 1845 O O . ALA A 1 120 ? -2.419 28.129 48.022 1.00 12.38 120 ALA A O 1
ATOM 1852 N N . ALA A 1 121 ? -4.266 27.076 48.751 1.00 14.94 121 ALA A N 1
ATOM 1853 C CA . ALA A 1 121 ? -4.497 26.318 47.525 1.00 16.94 121 ALA A CA 1
ATOM 1854 C C . ALA A 1 121 ? -4.664 27.195 46.297 1.00 17.17 121 ALA A C 1
ATOM 1855 O O . ALA A 1 121 ? -4.287 26.801 45.188 1.00 21.01 121 ALA A O 1
ATOM 1862 N N . ASP A 1 122 ? -5.201 28.389 46.493 1.00 17.47 122 ASP A N 1
ATOM 1863 C CA . ASP A 1 122 ? -5.434 29.289 45.362 1.00 17.97 122 ASP A CA 1
ATOM 1864 C C . ASP A 1 122 ? -4.344 30.347 45.180 1.00 16.02 122 ASP A C 1
ATOM 1865 O O . ASP A 1 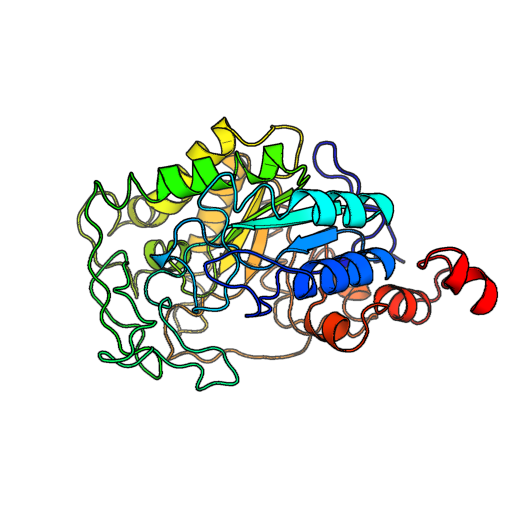122 ? -4.482 31.234 44.343 1.00 17.72 122 ASP A O 1
ATOM 1874 N N . ASP A 1 123 ? -3.256 30.244 45.940 1.00 13.48 123 ASP A N 1
ATOM 1875 C CA . ASP A 1 123 ? -2.132 31.165 45.824 1.00 12.32 123 ASP A CA 1
ATOM 1876 C C . ASP A 1 123 ? -1.243 30.688 44.667 1.00 11.93 123 ASP A C 1
ATOM 1877 O O . ASP A 1 123 ? -0.802 29.531 44.631 1.00 13.23 123 ASP A O 1
ATOM 1886 N N . THR A 1 124 ? -1.007 31.574 43.711 1.00 11.24 124 THR A N 1
ATOM 1887 C CA . THR A 1 124 ? -0.299 31.180 42.503 1.00 10.96 124 THR A CA 1
ATOM 1888 C C . THR A 1 124 ? 1.142 30.788 42.767 1.00 10.23 124 THR A C 1
ATOM 1889 O O . THR A 1 124 ? 1.796 30.262 41.872 1.00 11.15 124 THR A O 1
ATOM 1900 N N . ARG A 1 125 ? 1.646 31.016 43.974 1.00 9.88 125 ARG A N 1
ATOM 1901 C CA . ARG A 1 125 ? 3.023 30.649 44.266 1.00 9.88 125 ARG A CA 1
ATOM 1902 C C . ARG A 1 125 ? 3.182 29.179 44.675 1.00 9.56 125 ARG A C 1
ATOM 1903 O O . ARG A 1 125 ? 4.292 28.688 44.718 1.00 11.51 125 ARG A O 1
ATOM 1924 N N . GLY A 1 126 ? 2.102 28.510 45.040 1.00 9.04 126 GLY A N 1
ATOM 1925 C CA . GLY A 1 126 ? 2.191 27.189 45.643 1.00 9.48 126 GLY A CA 1
ATOM 1926 C C . GLY A 1 126 ? 2.353 26.034 44.673 1.00 7.79 126 GLY A C 1
ATOM 1927 O O . GLY A 1 126 ? 2.155 26.179 43.456 1.00 9.60 126 GLY A O 1
ATOM 1931 N N . TRP A 1 127 ? 2.655 24.862 45.207 1.00 6.39 127 TRP A N 1
ATOM 1932 C CA . TRP A 1 127 ? 2.831 23.677 44.405 1.00 6.70 127 TRP A CA 1
ATOM 1933 C C . TRP A 1 127 ? 2.545 22.424 45.203 1.00 6.86 127 TRP A C 1
ATOM 1934 O O . TRP A 1 127 ? 2.569 22.416 46.440 1.00 7.71 127 TRP A O 1
ATOM 1955 N N . GLU A 1 128 ? 2.305 21.344 44.485 1.00 6.82 128 GLU A N 1
ATOM 1956 C CA . GLU A 1 128 ? 2.083 20.060 45.105 1.00 6.89 128 GLU A CA 1
ATOM 1957 C C . GLU A 1 128 ? 3.346 19.499 45.696 1.00 6.21 128 GLU A C 1
ATOM 1958 O O . GLU A 1 128 ? 4.416 19.511 45.087 1.00 7.39 128 GLU A O 1
ATOM 1970 N N . THR A 1 129 ? 3.247 18.988 46.910 1.00 6.25 129 THR A N 1
ATOM 1971 C CA . THR A 1 129 ? 4.376 18.387 47.598 1.00 6.80 129 THR A CA 1
ATOM 1972 C C . THR A 1 129 ? 4.413 16.885 47.352 1.00 6.49 129 THR A C 1
ATOM 1973 O O . THR A 1 129 ? 3.394 16.274 47.029 1.00 7.30 129 THR A O 1
ATOM 1984 N N . ILE A 1 130 ? 5.592 16.306 47.499 1.00 6.76 130 ILE A N 1
ATOM 1985 C CA . ILE A 1 130 ? 5.798 14.871 47.357 1.00 7.33 130 ILE A CA 1
ATOM 1986 C C . ILE A 1 130 ? 6.465 14.310 48.614 1.00 6.84 130 ILE A C 1
ATOM 1987 O O . ILE A 1 130 ? 7.192 15.014 49.326 1.00 7.49 130 ILE A O 1
ATOM 2003 N N . ALA A 1 131 ? 6.209 13.032 48.867 1.00 7.03 131 ALA A N 1
ATOM 2004 C CA . ALA A 1 131 ? 6.682 12.392 50.087 1.00 6.57 131 ALA A CA 1
ATOM 2005 C C . ALA A 1 131 ? 6.631 10.892 49.941 1.00 6.92 131 ALA A C 1
ATOM 2006 O O . ALA A 1 131 ? 6.021 10.372 49.007 1.00 7.40 131 ALA A O 1
ATOM 2013 N N . PRO A 1 132 ? 7.203 10.145 50.897 1.00 7.73 132 PRO A N 1
ATOM 2014 C CA A PRO A 1 132 ? 7.093 8.679 50.859 0.52 8.04 132 PRO A CA 1
ATOM 2015 C CA B PRO A 1 132 ? 7.094 8.687 50.742 0.48 7.53 132 PRO A CA 1
ATOM 2016 C C . PRO A 1 132 ? 5.645 8.180 50.839 1.00 8.13 132 PRO A C 1
ATOM 2017 O O . PRO A 1 132 ? 5.328 7.202 50.148 1.00 9.05 132 PRO A O 1
ATOM 2038 N N . SER A 1 133 ? 4.786 8.829 51.629 1.00 8.34 133 SER A N 1
ATOM 2039 C CA . SER A 1 133 ? 3.408 8.405 51.824 1.00 8.58 133 SER A CA 1
ATOM 2040 C C . SER A 1 133 ? 2.533 9.644 51.891 1.00 8.03 133 SER A C 1
ATOM 2041 O O . SER A 1 133 ? 2.966 10.723 52.304 1.00 8.60 133 SER A O 1
ATOM 2049 N N . ALA A 1 134 ? 1.272 9.449 51.537 1.00 8.96 134 ALA A N 1
ATOM 2050 C CA . ALA A 1 134 ? 0.284 10.526 51.499 1.00 9.18 134 ALA A CA 1
ATOM 2051 C C . ALA A 1 134 ? -0.279 10.783 52.901 1.00 9.25 134 ALA A C 1
ATOM 2052 O O . ALA A 1 134 ? -1.422 10.464 53.202 1.00 11.23 134 ALA A O 1
ATOM 2059 N N . ILE A 1 135 ? 0.553 11.408 53.726 1.00 9.62 135 ILE A N 1
ATOM 2060 C CA A ILE A 1 135 ? 0.247 11.710 55.128 0.54 9.45 135 ILE A CA 1
ATOM 2061 C CA B ILE A 1 135 ? 0.190 11.715 55.094 0.46 10.53 135 ILE A CA 1
ATOM 2062 C C . ILE A 1 135 ? 0.783 13.095 55.419 1.00 9.02 135 ILE A C 1
ATOM 2063 O O . ILE A 1 135 ? 1.945 13.364 55.163 1.00 9.02 135 ILE A O 1
ATOM 2093 N N . ALA A 1 136 ? -0.057 13.980 55.947 1.00 10.02 136 ALA A N 1
ATOM 2094 C CA . ALA A 1 136 ? 0.362 15.345 56.293 1.00 10.41 136 ALA A CA 1
ATOM 2095 C C . ALA A 1 136 ? 1.156 15.382 57.595 1.00 10.10 136 ALA A C 1
ATOM 2096 O O . ALA A 1 136 ? 0.925 14.593 58.510 1.00 10.46 136 ALA A O 1
ATOM 2103 N N . PHE A 1 137 ? 2.085 16.328 57.674 1.00 9.72 137 PHE A N 1
ATOM 2104 C CA . PHE A 1 137 ? 2.718 16.694 58.937 1.00 9.67 137 PHE A CA 1
ATOM 2105 C C . PHE A 1 137 ? 1.680 17.103 59.988 1.00 10.35 137 PHE A C 1
ATOM 2106 O O . PHE A 1 137 ? 1.739 16.661 61.121 1.00 11.16 137 PHE A O 1
ATOM 2123 N N . GLY A 1 138 ? 0.743 17.952 59.591 1.00 10.54 138 GLY A N 1
ATOM 2124 C CA . GLY A 1 138 ? -0.285 18.460 60.476 1.00 11.76 138 GLY A CA 1
ATOM 2125 C C . GLY A 1 138 ? 0.040 19.859 60.931 1.00 11.57 138 GLY A C 1
ATOM 2126 O O . GLY A 1 138 ? 0.902 20.531 60.369 1.00 10.90 138 GLY A O 1
ATOM 2130 N N . ALA A 1 139 ? -0.658 20.307 61.962 1.00 12.69 139 ALA A N 1
ATOM 2131 C CA . ALA A 1 139 ? -0.431 21.630 62.510 1.00 13.84 139 ALA A CA 1
ATOM 2132 C C . ALA A 1 139 ? -0.465 22.683 61.394 1.00 12.64 139 ALA A C 1
ATOM 2133 O O . ALA A 1 139 ? -1.431 22.754 60.636 1.00 13.10 139 ALA A O 1
ATOM 2140 N N . HIS A 1 140 ? 0.563 23.514 61.307 1.00 11.85 140 HIS A N 1
ATOM 2141 C CA . HIS A 1 140 ? 0.629 24.595 60.322 1.00 12.02 140 HIS A CA 1
ATOM 2142 C C . HIS A 1 140 ? 1.063 24.130 58.924 1.00 10.19 140 HIS A C 1
ATOM 2143 O O . HIS A 1 140 ? 1.157 24.955 58.006 1.00 10.41 140 HIS A O 1
ATOM 2158 N N . LEU A 1 141 ? 1.317 22.828 58.787 1.00 9.82 141 LEU A N 1
ATOM 2159 C CA . LEU A 1 141 ? 1.650 22.200 57.505 1.00 9.47 141 LEU A CA 1
ATOM 2160 C C . LEU A 1 141 ? 0.633 21.081 57.207 1.00 8.24 141 LEU A C 1
ATOM 2161 O O . LEU A 1 141 ? 0.976 19.886 57.203 1.00 9.11 141 LEU A O 1
ATOM 2177 N N . PRO A 1 142 ? -0.633 21.450 56.999 1.00 9.32 142 PRO A N 1
ATOM 2178 C CA . PRO A 1 142 ? -1.693 20.456 56.828 1.00 9.79 142 PRO A CA 1
ATOM 2179 C C . PRO A 1 142 ? -1.740 19.795 55.446 1.00 10.12 142 PRO A C 1
ATOM 2180 O O . PRO A 1 142 ? -2.516 18.857 55.306 1.00 11.10 142 PRO A O 1
ATOM 2191 N N . LYS A 1 143 ? -1.009 20.254 54.440 1.00 9.93 143 LYS A N 1
ATOM 2192 C CA . LYS A 1 143 ? -1.199 19.679 53.103 1.00 10.29 143 LYS A CA 1
ATOM 2193 C C . LYS A 1 143 ? -0.809 18.223 53.043 1.00 8.91 143 LYS A C 1
ATOM 2194 O O . LYS A 1 143 ? 0.259 17.860 53.496 1.00 9.17 143 LYS A O 1
ATOM 2213 N N . VAL A 1 144 ? -1.657 17.396 52.456 1.00 10.38 144 VAL A N 1
ATOM 2214 C CA . VAL A 1 144 ? -1.339 15.989 52.252 1.00 9.95 144 VAL A CA 1
ATOM 2215 C C . VAL A 1 144 ? -0.477 15.911 50.998 1.00 9.30 144 VAL A C 1
ATOM 2216 O O . VAL A 1 144 ? -0.871 16.336 49.909 1.00 10.36 144 VAL A O 1
ATOM 2229 N N . PRO A 1 145 ? 0.745 15.390 51.125 1.00 7.90 145 PRO A N 1
ATOM 2230 C CA . PRO A 1 145 ? 1.632 15.239 49.957 1.00 7.33 145 PRO A CA 1
ATOM 2231 C C . PRO A 1 145 ? 1.170 14.094 49.069 1.00 7.82 145 PRO A C 1
ATOM 2232 O O . PRO A 1 145 ? 0.417 13.212 49.480 1.00 9.13 145 PRO A O 1
ATOM 2243 N N . ARG A 1 146 ? 1.644 14.121 47.836 1.00 7.53 146 ARG A N 1
ATOM 2244 C CA . ARG A 1 146 ? 1.479 13.019 46.915 1.00 8.06 146 ARG A CA 1
ATOM 2245 C C . ARG A 1 146 ? 2.505 11.917 47.200 1.00 7.08 146 ARG A C 1
ATOM 2246 O O . ARG A 1 146 ? 3.690 12.175 47.336 1.00 7.70 146 ARG A O 1
ATOM 2267 N N . GLU A 1 147 ? 2.034 10.674 47.253 1.00 8.10 147 GLU A N 1
ATOM 2268 C CA A GLU A 1 147 ? 2.894 9.516 47.432 0.53 8.18 147 GLU A CA 1
ATOM 2269 C CA B GLU A 1 147 ? 2.905 9.514 47.427 0.47 9.47 147 GLU A CA 1
ATOM 2270 C C . GLU A 1 147 ? 3.798 9.317 46.205 1.00 8.20 147 GLU A C 1
ATOM 2271 O O . GLU A 1 147 ? 3.302 9.192 45.082 1.00 10.08 147 GLU A O 1
ATOM 2293 N N . MET A 1 148 ? 5.106 9.263 46.405 1.00 7.78 148 MET A N 1
ATOM 2294 C CA . MET A 1 148 ? 6.043 9.125 45.300 1.00 7.73 148 MET A CA 1
ATOM 2295 C C . MET A 1 148 ? 5.941 7.770 44.607 1.00 7.91 148 MET A C 1
ATOM 2296 O O . MET A 1 148 ? 5.807 6.732 45.249 1.00 9.91 148 MET A O 1
ATOM 2310 N N . THR A 1 149 ? 6.018 7.788 43.285 1.00 9.18 149 THR A N 1
ATOM 2311 C CA . THR A 1 149 ? 6.203 6.558 42.519 1.00 9.65 149 THR A CA 1
ATOM 2312 C C . THR A 1 149 ? 7.688 6.169 42.520 1.00 8.97 149 THR A C 1
ATOM 2313 O O . THR A 1 149 ? 8.563 6.947 42.911 1.00 8.75 149 THR A O 1
ATOM 2324 N N . LEU A 1 150 ? 7.993 4.957 42.074 1.00 9.46 150 LEU A N 1
ATOM 2325 C CA . LEU A 1 150 ? 9.383 4.569 41.920 1.00 10.05 150 LEU A CA 1
ATOM 2326 C C . LEU A 1 150 ? 10.125 5.483 40.952 1.00 9.53 150 LEU A C 1
ATOM 2327 O O . LEU A 1 150 ? 11.289 5.792 41.171 1.00 10.01 150 LEU A O 1
ATOM 2343 N N . ASP A 1 151 ? 9.454 5.947 39.904 1.00 9.61 151 ASP A N 1
ATOM 2344 C CA A ASP A 1 151 ? 10.087 6.874 38.980 0.52 10.18 151 ASP A CA 1
ATOM 2345 C CA B ASP A 1 151 ? 10.083 6.871 38.985 0.48 10.04 151 ASP A CA 1
ATOM 2346 C C . ASP A 1 151 ? 10.341 8.219 39.655 1.00 9.71 151 ASP A C 1
ATOM 2347 O O . ASP A 1 151 ? 11.345 8.837 39.384 1.00 10.10 151 ASP A O 1
ATOM 2363 N N . ASP A 1 152 ? 9.440 8.671 40.536 1.00 9.12 152 ASP A N 1
ATOM 2364 C CA . ASP A 1 152 ? 9.700 9.892 41.326 1.00 8.29 152 ASP A CA 1
ATOM 2365 C C . ASP A 1 152 ? 10.950 9.713 42.194 1.00 7.97 152 ASP A C 1
ATOM 2366 O O . ASP A 1 152 ? 11.774 10.626 42.299 1.00 8.64 152 ASP A O 1
ATOM 2375 N N . ILE A 1 153 ? 11.092 8.545 42.817 1.00 7.99 153 ILE A N 1
ATOM 2376 C CA . ILE A 1 153 ? 12.275 8.271 43.636 1.00 8.15 153 ILE A CA 1
ATOM 2377 C C . ILE A 1 153 ? 13.531 8.295 42.770 1.00 7.36 153 ILE A C 1
ATOM 2378 O O . ILE A 1 153 ? 14.550 8.888 43.146 1.00 8.34 153 ILE A O 1
ATOM 2394 N N . ALA A 1 154 ? 13.498 7.652 41.601 1.00 8.32 154 ALA A N 1
ATOM 2395 C CA . ALA A 1 154 ? 14.659 7.669 40.722 1.00 8.58 154 ALA A CA 1
ATOM 2396 C C . ALA A 1 154 ? 14.992 9.087 40.300 1.00 8.25 154 ALA A C 1
ATOM 2397 O O . ALA A 1 154 ? 16.168 9.452 40.248 1.00 8.49 154 ALA A O 1
ATOM 2404 N N . ARG A 1 155 ? 13.975 9.884 39.999 1.00 8.08 155 ARG A N 1
ATOM 2405 C CA A ARG A 1 155 ? 14.201 11.248 39.557 0.68 8.99 155 ARG A CA 1
ATOM 2406 C CA B ARG A 1 155 ? 14.201 11.261 39.566 0.32 8.44 155 ARG A CA 1
ATOM 2407 C C . ARG A 1 155 ? 14.808 12.110 40.676 1.00 7.94 155 ARG A C 1
ATOM 2408 O O . ARG A 1 155 ? 15.745 12.864 40.439 1.00 8.35 155 ARG A O 1
ATOM 2448 N N . VAL A 1 156 ? 14.287 11.983 41.895 1.00 8.06 156 VAL A N 1
ATOM 2449 C CA . VAL A 1 156 ? 14.839 12.784 42.988 1.00 7.03 156 VAL A CA 1
ATOM 2450 C C . VAL A 1 156 ? 16.279 12.370 43.291 1.00 7.35 156 VAL A C 1
ATOM 2451 O O . VAL A 1 156 ? 17.118 13.235 43.542 1.00 7.55 156 VAL A O 1
ATOM 2464 N N . LYS A 1 157 ? 16.595 11.078 43.251 1.00 7.28 157 LYS A N 1
ATOM 2465 C CA . LYS A 1 157 ? 17.979 10.677 43.431 1.00 7.78 157 LYS A CA 1
ATOM 24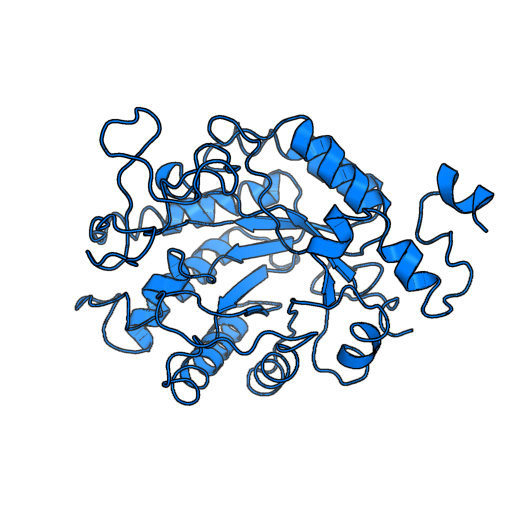66 C C . LYS A 1 157 ? 18.857 11.351 42.391 1.00 7.57 157 LYS A C 1
ATOM 2467 O O . LYS A 1 157 ? 19.937 11.861 42.703 1.00 7.97 157 LYS A O 1
ATOM 2486 N N . GLN A 1 158 ? 18.417 11.312 41.128 1.00 8.38 158 GLN A N 1
ATOM 2487 C CA . GLN A 1 158 ? 19.199 11.926 40.079 1.00 9.23 158 GLN A CA 1
ATOM 2488 C C . GLN A 1 158 ? 19.310 13.442 40.266 1.00 8.06 158 GLN A C 1
ATOM 2489 O O . GLN A 1 158 ? 20.331 14.033 39.948 1.00 8.07 158 GLN A O 1
ATOM 2503 N N . ASP A 1 159 ? 18.263 14.066 40.805 1.00 7.67 159 ASP A N 1
ATOM 2504 C CA . ASP A 1 159 ? 18.300 15.492 41.130 1.00 7.36 159 ASP A CA 1
ATOM 2505 C C . ASP A 1 159 ? 19.410 15.768 42.174 1.00 6.36 159 ASP A C 1
ATOM 2506 O O . ASP A 1 159 ? 20.134 16.754 42.067 1.00 6.52 159 ASP A O 1
ATOM 2515 N N . PHE A 1 160 ? 19.544 14.915 43.192 1.00 6.52 160 PHE A N 1
ATOM 2516 C CA . PHE A 1 160 ? 20.632 15.051 44.146 1.00 5.93 160 PHE A CA 1
ATOM 2517 C C . PHE A 1 160 ? 21.985 14.881 43.473 1.00 6.25 160 PHE A C 1
ATOM 2518 O O . PHE A 1 160 ? 22.938 15.610 43.776 1.00 6.29 160 PHE A O 1
ATOM 2535 N N . VAL A 1 161 ? 22.103 13.905 42.566 1.00 6.26 161 VAL A N 1
ATOM 2536 C CA . VAL A 1 161 ? 23.358 13.724 41.854 1.00 6.26 161 VAL A CA 1
ATOM 2537 C C . VAL A 1 161 ? 23.701 14.967 41.043 1.00 6.74 161 VAL A C 1
ATOM 2538 O O . VAL A 1 161 ? 24.827 15.446 41.088 1.00 6.75 161 VAL A O 1
ATOM 2551 N N . ASP A 1 162 ? 22.727 15.465 40.290 1.00 6.55 162 ASP A N 1
ATOM 2552 C CA . ASP A 1 162 ? 22.975 16.643 39.462 1.00 7.29 162 ASP A CA 1
ATOM 2553 C C . ASP A 1 162 ? 23.359 17.836 40.338 1.00 6.84 162 ASP A C 1
ATOM 2554 O O . ASP A 1 162 ? 24.203 18.628 39.963 1.00 7.06 162 ASP A O 1
ATOM 2563 N N . ALA A 1 163 ? 22.698 17.994 41.481 1.00 6.48 163 ALA A N 1
ATOM 2564 C CA . ALA A 1 163 ? 22.992 19.079 42.405 1.00 5.97 163 ALA A CA 1
ATOM 2565 C C . ALA A 1 163 ? 24.423 18.975 42.930 1.00 6.36 163 ALA A C 1
ATOM 2566 O O . ALA A 1 163 ? 25.126 19.983 43.037 1.00 6.77 163 ALA A O 1
ATOM 2573 N N . ALA A 1 164 ? 24.841 17.763 43.282 1.00 6.10 164 ALA A N 1
ATOM 2574 C CA . ALA A 1 164 ? 26.191 17.569 43.779 1.00 6.23 164 ALA A CA 1
ATOM 2575 C C . ALA A 1 164 ? 27.231 17.840 42.697 1.00 6.09 164 ALA A C 1
ATOM 2576 O O . ALA A 1 164 ? 28.280 18.428 42.965 1.00 6.53 164 ALA A O 1
ATOM 2583 N N . ARG A 1 165 ? 26.961 17.403 41.464 1.00 6.06 165 ARG A N 1
ATOM 2584 C CA A ARG A 1 165 ? 27.849 17.677 40.352 0.48 7.01 165 ARG A CA 1
ATOM 2585 C CA B ARG A 1 165 ? 27.826 17.664 40.333 0.52 6.85 165 ARG A CA 1
ATOM 2586 C C . ARG A 1 165 ? 27.957 19.173 40.115 1.00 5.50 165 ARG A C 1
ATOM 2587 O O . ARG A 1 165 ? 29.052 19.687 39.903 1.00 6.04 165 ARG A O 1
ATOM 2627 N N . ARG A 1 166 ? 26.836 19.856 40.174 1.00 6.39 166 ARG A N 1
ATOM 2628 C CA . ARG A 1 166 ? 26.842 21.301 40.026 1.00 6.60 166 ARG A CA 1
ATOM 2629 C C . ARG A 1 166 ? 27.594 21.986 41.152 1.00 7.11 166 ARG A C 1
ATOM 2630 O O . ARG A 1 166 ? 28.330 22.945 40.923 1.00 7.18 166 ARG A O 1
ATOM 2651 N N . ALA A 1 167 ? 27.394 21.528 42.383 1.00 6.46 167 ALA A N 1
ATOM 2652 C CA . ALA A 1 167 ? 28.114 22.130 43.503 1.00 6.57 167 ALA A CA 1
ATOM 2653 C C . ALA A 1 167 ? 29.617 21.961 43.321 1.00 5.97 167 ALA A C 1
ATOM 2654 O O . ALA A 1 167 ? 30.386 22.887 43.551 1.00 6.81 167 ALA A O 1
ATOM 2661 N N . ARG A 1 168 ? 30.042 20.757 42.923 1.00 5.79 168 ARG A N 1
ATOM 2662 C CA . ARG A 1 168 ? 31.422 20.490 42.646 1.00 5.97 168 ARG A CA 1
ATOM 2663 C C . ARG A 1 168 ? 31.943 21.486 41.615 1.00 6.28 168 ARG A C 1
ATOM 2664 O O . ARG A 1 168 ? 33.001 22.088 41.801 1.00 6.59 168 ARG A O 1
ATOM 2685 N N . ASP A 1 169 ? 31.240 21.608 40.497 1.00 7.07 169 ASP A N 1
ATOM 2686 C CA . ASP A 1 169 ? 31.730 22.442 39.407 1.00 7.91 169 ASP A CA 1
ATOM 2687 C C . ASP A 1 169 ? 31.644 23.936 39.695 1.00 8.08 169 ASP A C 1
ATOM 2688 O O . ASP A 1 169 ? 32.349 24.712 39.062 1.00 10.48 169 ASP A O 1
ATOM 2697 N N . ALA A 1 170 ? 30.843 24.338 40.689 1.00 7.56 170 ALA A N 1
ATOM 2698 C CA . ALA A 1 170 ? 30.813 25.737 41.128 1.00 7.36 170 ALA A CA 1
ATOM 2699 C C . ALA A 1 170 ? 31.978 26.052 42.069 1.00 7.69 170 ALA A C 1
ATOM 2700 O O . ALA A 1 170 ? 32.220 27.222 42.356 1.00 8.66 170 ALA A O 1
ATOM 2707 N N . GLY A 1 171 ? 32.670 25.010 42.546 1.00 6.85 171 GLY A N 1
ATOM 2708 C CA . GLY A 1 171 ? 33.852 25.179 43.390 1.00 6.77 171 GLY A CA 1
ATOM 2709 C C . GLY A 1 171 ? 33.661 24.907 44.875 1.00 6.04 171 GLY A C 1
ATOM 2710 O O . GLY A 1 171 ? 34.573 25.154 45.647 1.00 6.62 171 GLY A O 1
ATOM 2714 N N . PHE A 1 172 ? 32.499 24.412 45.270 1.00 5.94 172 PHE A N 1
ATOM 2715 C CA . PHE A 1 172 ? 32.333 24.033 46.676 1.00 5.75 172 PHE A CA 1
ATOM 2716 C C . PHE A 1 172 ? 33.321 22.942 47.054 1.00 5.88 172 PHE A C 1
ATOM 2717 O O . PHE A 1 172 ? 33.641 22.059 46.257 1.00 7.11 172 PHE A O 1
ATOM 2734 N N . GLU A 1 173 ? 33.771 22.995 48.308 1.00 5.76 173 GLU A N 1
ATOM 2735 C CA . GLU A 1 173 ? 34.794 22.079 48.832 1.00 6.08 173 GLU A CA 1
ATOM 2736 C C . GLU A 1 173 ? 34.218 21.135 49.897 1.00 5.81 173 GLU A C 1
ATOM 2737 O O . GLU A 1 173 ? 34.964 20.351 50.464 1.00 7.28 173 GLU A O 1
ATOM 2749 N N . TRP A 1 174 ? 32.919 21.193 50.124 1.00 5.09 174 TRP A N 1
ATOM 2750 C CA . TRP A 1 174 ? 32.270 20.497 51.235 1.00 5.31 174 TRP A CA 1
ATOM 2751 C C . TRP A 1 174 ? 30.796 20.412 50.878 1.00 5.28 174 TRP A C 1
ATOM 2752 O O . TRP A 1 174 ? 30.204 21.422 50.499 1.00 6.17 174 TRP A O 1
ATOM 2773 N N . ILE A 1 175 ? 30.207 19.225 50.963 1.00 5.13 175 ILE A N 1
ATOM 2774 C CA . ILE A 1 175 ? 28.790 19.088 50.672 1.00 5.43 175 ILE A CA 1
ATOM 2775 C C . ILE A 1 175 ? 28.099 18.442 51.858 1.00 4.87 175 ILE A C 1
ATOM 2776 O O . ILE A 1 175 ? 28.682 17.594 52.541 1.00 5.88 175 ILE A O 1
ATOM 2792 N N . GLU A 1 176 ? 26.855 18.823 52.068 1.00 4.69 176 GLU A N 1
ATOM 2793 C CA . GLU A 1 176 ? 26.020 18.251 53.122 1.00 5.38 176 GLU A CA 1
ATOM 2794 C C . GLU A 1 176 ? 24.674 17.873 52.545 1.00 4.78 176 GLU A C 1
ATOM 2795 O O . GLU A 1 176 ? 23.940 18.713 52.035 1.00 6.25 176 GLU A O 1
ATOM 2807 N N . LEU A 1 177 ? 24.331 16.591 52.612 1.00 4.72 177 LEU A N 1
ATOM 2808 C CA . LEU A 1 177 ? 23.012 16.130 52.220 1.00 5.60 177 LEU A CA 1
ATOM 2809 C C . LEU A 1 177 ? 21.999 16.373 53.339 1.00 5.17 177 LEU A C 1
ATOM 2810 O O . LEU A 1 177 ? 22.247 15.957 54.489 1.00 5.52 177 LEU A O 1
ATOM 2826 N N . HIS A 1 178 ? 20.894 17.038 53.041 1.00 5.28 178 HIS A N 1
ATOM 2827 C CA . HIS A 1 178 ? 19.926 17.394 54.060 1.00 5.47 178 HIS A CA 1
ATOM 2828 C C . HIS A 1 178 ? 18.928 16.271 54.297 1.00 5.56 178 HIS A C 1
ATOM 2829 O O . HIS A 1 178 ? 17.855 16.213 53.697 1.00 6.74 178 HIS A O 1
ATOM 2844 N N . PHE A 1 179 ? 19.313 15.372 55.206 1.00 5.22 179 PHE A N 1
ATOM 2845 C CA . PHE A 1 179 ? 18.494 14.236 55.601 1.00 5.71 179 PHE A CA 1
ATOM 2846 C C . PHE A 1 179 ? 17.890 14.452 56.991 1.00 5.98 179 PHE A C 1
ATOM 2847 O O . PHE A 1 179 ? 17.582 13.477 57.691 1.00 7.30 179 PHE A O 1
ATOM 2864 N N . ALA A 1 180 ? 17.674 15.718 57.369 1.00 5.82 180 ALA A N 1
ATOM 2865 C CA . ALA A 1 180 ? 17.149 16.038 58.699 1.00 5.71 180 ALA A CA 1
ATOM 2866 C C . ALA A 1 180 ? 15.873 16.856 58.613 1.00 6.25 180 ALA A C 1
ATOM 2867 O O . ALA A 1 180 ? 15.365 17.182 57.534 1.00 6.10 180 ALA A O 1
ATOM 2874 N N . HIS A 1 181 ? 15.317 17.153 59.778 1.00 6.36 181 HIS A N 1
ATOM 2875 C CA . HIS A 1 181 ? 14.338 18.204 59.978 1.00 6.38 181 HIS A CA 1
ATOM 2876 C C . HIS A 1 181 ? 12.988 17.943 59.296 1.00 6.72 181 HIS A C 1
ATOM 2877 O O . HIS A 1 181 ? 12.236 18.867 59.034 1.00 7.74 181 HIS A O 1
ATOM 2892 N N . GLY A 1 182 ? 12.680 16.671 59.037 1.00 5.87 182 GLY A N 1
ATOM 2893 C CA . GLY A 1 182 ? 11.366 16.272 58.597 1.00 6.04 182 GLY A CA 1
ATOM 2894 C C . GLY A 1 182 ? 11.129 16.426 57.109 1.00 5.78 182 GLY A C 1
ATOM 2895 O O . GLY A 1 182 ? 10.025 16.232 56.622 1.00 6.40 182 GLY A O 1
ATOM 2899 N N . TYR A 1 183 ? 12.204 16.778 56.421 1.00 5.60 183 TYR A N 1
ATOM 2900 C CA . TYR A 1 183 ? 12.185 16.954 54.974 1.00 5.19 183 TYR A CA 1
ATOM 2901 C C . TYR A 1 183 ? 12.267 15.584 54.305 1.00 5.63 183 TYR A C 1
ATOM 2902 O O . TYR A 1 183 ? 12.045 14.555 54.961 1.00 5.78 183 TYR A O 1
ATOM 2920 N N . LEU A 1 184 ? 12.490 15.541 52.994 1.00 5.82 184 LEU A N 1
ATOM 2921 C CA . LEU A 1 184 ? 12.243 14.297 52.279 1.00 5.91 184 LEU A CA 1
ATOM 2922 C C . LEU A 1 184 ? 13.034 13.116 52.842 1.00 5.47 184 LEU A C 1
ATOM 2923 O O . LEU A 1 184 ? 12.445 12.061 53.153 1.00 6.36 184 LEU A O 1
ATOM 2939 N N . GLY A 1 185 ? 14.344 13.255 52.962 1.00 5.90 185 GLY A N 1
ATOM 2940 C CA . GLY A 1 185 ? 15.142 12.134 53.435 1.00 6.30 185 GLY A CA 1
ATOM 2941 C C . GLY A 1 185 ? 14.733 11.663 54.832 1.00 6.29 185 GLY A C 1
ATOM 2942 O O . GLY A 1 185 ? 14.573 10.468 55.069 1.00 6.80 185 GLY A O 1
ATOM 2946 N N . GLN A 1 186 ? 14.592 12.609 55.765 1.00 6.27 186 GLN A N 1
ATOM 2947 C CA . GLN A 1 186 ? 14.199 12.228 57.114 1.00 6.81 186 GLN A CA 1
ATOM 2948 C C . GLN A 1 186 ? 12.882 11.468 57.069 1.00 6.89 186 GLN A C 1
ATOM 2949 O O . GLN A 1 186 ? 12.677 10.492 57.800 1.00 6.90 186 GLN A O 1
ATOM 2963 N N . SER A 1 187 ? 11.971 11.912 56.197 1.00 5.93 187 SER A N 1
ATOM 2964 C CA . SER A 1 187 ? 10.638 11.333 56.148 1.00 6.40 187 SER A CA 1
ATOM 2965 C C . SER A 1 187 ? 10.623 9.931 55.548 1.00 5.94 187 SER A C 1
ATOM 2966 O O . SER A 1 187 ? 9.738 9.148 55.875 1.00 7.10 187 SER A O 1
ATOM 2974 N N . PHE A 1 188 ? 11.629 9.579 54.751 1.00 5.97 188 PHE A N 1
ATOM 2975 C CA . PHE A 1 188 ? 11.758 8.201 54.313 1.00 7.13 188 PHE A CA 1
ATOM 2976 C C . PHE A 1 188 ? 12.217 7.328 55.483 1.00 6.01 188 PHE A C 1
ATOM 2977 O O . PHE A 1 188 ? 11.833 6.170 55.592 1.00 7.47 188 PHE A O 1
ATOM 2994 N N . PHE A 1 189 ? 13.102 7.846 56.337 1.00 6.62 189 PHE A N 1
ATOM 2995 C CA . PHE A 1 189 ? 13.605 7.030 57.429 1.00 7.14 189 PHE A CA 1
ATOM 2996 C C . PHE A 1 189 ? 12.557 6.766 58.517 1.00 6.99 189 PHE A C 1
ATOM 2997 O O . PHE A 1 189 ? 12.507 5.662 59.081 1.00 8.03 189 PHE A O 1
ATOM 3014 N N . SER A 1 190 ? 11.723 7.761 58.831 1.00 6.86 190 SER A N 1
ATOM 3015 C CA . SER A 1 190 ? 10.835 7.656 59.976 1.00 8.31 190 SER A CA 1
ATOM 3016 C C . SER A 1 190 ? 9.597 6.845 59.692 1.00 7.75 190 SER A C 1
ATOM 3017 O O . SER A 1 190 ? 8.912 7.076 58.708 1.00 8.53 190 SER A O 1
ATOM 3025 N N . GLU A 1 191 ? 9.273 5.915 60.582 1.00 8.14 191 GLU A N 1
ATOM 3026 C CA . GLU A 1 191 ? 8.005 5.197 60.522 1.00 8.96 191 GLU A CA 1
ATOM 3027 C C . GLU A 1 191 ? 6.763 6.074 60.680 1.00 9.06 191 GLU A C 1
ATOM 3028 O O . GLU A 1 191 ? 5.672 5.672 60.290 1.00 10.57 191 GLU A O 1
ATOM 3040 N N . HIS A 1 192 ? 6.938 7.280 61.235 1.00 8.88 192 HIS A N 1
ATOM 3041 C CA . HIS A 1 192 ? 5.776 8.160 61.360 1.00 9.28 192 HIS A CA 1
ATOM 3042 C C . HIS A 1 192 ? 5.247 8.591 59.993 1.00 8.65 192 HIS A C 1
ATOM 3043 O O . HIS A 1 192 ? 4.047 8.746 59.815 1.00 10.55 192 HIS A O 1
ATOM 3058 N N . SER A 1 193 ? 6.175 8.826 59.075 1.00 8.60 193 SER A N 1
ATOM 3059 C CA . SER A 1 193 ? 5.866 9.397 57.767 1.00 8.12 193 SER A CA 1
ATOM 3060 C C . SER A 1 193 ? 5.932 8.407 56.614 1.00 7.99 193 SER A C 1
ATOM 3061 O O . SER A 1 193 ? 5.402 8.671 55.543 1.00 9.39 193 SER A O 1
ATOM 3069 N N . ASN A 1 194 ? 6.666 7.315 56.804 1.00 8.07 194 ASN A N 1
ATOM 3070 C CA . ASN A 1 194 ? 6.850 6.331 55.748 1.00 7.50 194 ASN A CA 1
ATOM 3071 C C . ASN A 1 194 ? 6.020 5.102 56.059 1.00 8.54 194 ASN A C 1
ATOM 3072 O O . ASN A 1 194 ? 6.342 4.329 56.968 1.00 9.33 194 ASN A O 1
ATOM 3083 N N . LYS A 1 195 ? 4.903 4.962 55.341 1.00 8.86 195 LYS A N 1
ATOM 3084 C CA . LYS A 1 195 ? 4.018 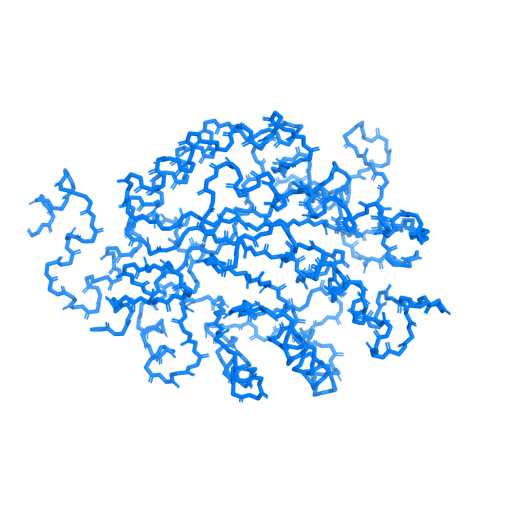3.801 55.449 1.00 9.69 195 LYS A CA 1
ATOM 3085 C C . LYS A 1 195 ? 4.091 2.917 54.194 1.00 10.22 195 LYS A C 1
ATOM 3086 O O . LYS A 1 195 ? 3.205 2.111 53.944 1.00 11.43 195 LYS A O 1
ATOM 3105 N N . ARG A 1 196 ? 5.150 3.065 53.410 1.00 9.31 196 ARG A N 1
ATOM 3106 C CA . ARG A 1 196 ? 5.257 2.326 52.150 1.00 9.08 196 ARG A CA 1
ATOM 3107 C C . ARG A 1 196 ? 5.434 0.850 52.398 1.00 11.37 196 ARG A C 1
ATOM 3108 O O . ARG A 1 196 ? 6.005 0.428 53.401 1.00 12.77 196 ARG A O 1
ATOM 3129 N N . THR A 1 197 ? 4.984 0.062 51.433 1.00 12.23 197 THR A N 1
ATOM 3130 C CA . THR A 1 197 ? 5.100 -1.397 51.527 1.00 14.95 197 THR A CA 1
ATOM 3131 C C . THR A 1 197 ? 5.921 -1.972 50.359 1.00 14.22 197 THR A C 1
ATOM 3132 O O . THR A 1 197 ? 5.914 -3.183 50.112 1.00 16.49 197 THR A O 1
ATOM 3143 N N . ASP A 1 198 ? 6.623 -1.094 49.643 1.00 11.34 198 ASP A N 1
ATOM 3144 C CA . ASP A 1 198 ? 7.543 -1.514 48.606 1.00 11.35 198 ASP A CA 1
ATOM 3145 C C . ASP A 1 198 ? 8.961 -1.536 49.165 1.00 10.31 198 ASP A C 1
ATOM 3146 O O . ASP A 1 198 ? 9.145 -1.596 50.381 1.00 11.20 198 ASP A O 1
ATOM 3155 N N . ALA A 1 199 ? 9.961 -1.504 48.292 1.00 10.39 199 ALA A N 1
ATOM 3156 C CA . ALA A 1 199 ? 11.355 -1.609 48.720 1.00 10.35 199 ALA A CA 1
ATOM 3157 C C . ALA A 1 199 ? 11.822 -0.411 49.529 1.00 9.22 199 ALA A C 1
ATOM 3158 O O . ALA A 1 199 ? 12.904 -0.459 50.108 1.00 9.70 199 ALA A O 1
ATOM 3165 N N . TYR A 1 200 ? 11.005 0.645 49.564 1.00 9.12 200 TYR A N 1
ATOM 3166 C CA . TYR A 1 200 ? 11.406 1.890 50.226 1.00 8.76 200 TYR A CA 1
ATOM 3167 C C . TYR A 1 200 ? 10.685 2.138 51.539 1.00 9.35 200 TYR A C 1
ATOM 3168 O O . TYR A 1 200 ? 10.855 3.202 52.130 1.00 10.26 200 TYR A O 1
ATOM 3186 N N . GLY A 1 201 ? 9.935 1.162 52.036 1.00 9.70 201 GLY A N 1
ATOM 3187 C CA . GLY A 1 201 ? 9.381 1.275 53.368 1.00 9.55 201 GLY A CA 1
ATOM 3188 C C . GLY A 1 201 ? 9.173 -0.058 54.041 1.00 9.65 201 GLY A C 1
ATOM 3189 O O . GLY A 1 201 ? 9.357 -1.116 53.435 1.00 11.05 201 GLY A O 1
ATOM 3193 N N . GLY A 1 202 ? 8.859 0.012 55.332 1.00 10.13 202 GLY A N 1
ATOM 3194 C CA . GLY A 1 202 ? 8.618 -1.155 56.159 1.00 12.53 202 GLY A CA 1
ATOM 3195 C C . GLY A 1 202 ? 9.829 -1.328 57.074 1.00 13.89 202 GLY A C 1
ATOM 3196 O O . GLY A 1 202 ? 9.980 -0.694 58.131 1.00 13.71 202 GLY A O 1
ATOM 3200 N N . SER A 1 203 ? 10.723 -2.185 56.652 1.00 11.77 203 SER A N 1
ATOM 3201 C CA . SER A 1 203 ? 11.850 -2.568 57.468 1.00 11.07 203 SER A CA 1
ATOM 3202 C C . SER A 1 203 ? 12.855 -1.442 57.597 1.00 10.00 203 SER A C 1
ATOM 3203 O O . SER A 1 203 ? 12.835 -0.479 56.836 1.00 10.24 203 SER A O 1
ATOM 3211 N N . PHE A 1 204 ? 13.773 -1.603 58.539 1.00 9.81 204 PHE A N 1
ATOM 3212 C CA . PHE A 1 204 ? 14.884 -0.674 58.684 1.00 10.14 204 PHE A CA 1
ATOM 3213 C C . PHE A 1 204 ? 15.705 -0.573 57.381 1.00 9.12 204 PHE A C 1
ATOM 3214 O O . PHE A 1 204 ? 16.055 0.527 56.931 1.00 8.89 204 PHE A O 1
ATOM 3231 N N . ASP A 1 205 ? 15.985 -1.707 56.744 1.00 9.72 205 ASP A N 1
ATOM 3232 C CA . ASP A 1 205 ? 16.734 -1.669 55.490 1.00 9.16 205 ASP A CA 1
ATOM 3233 C C . ASP A 1 205 ? 15.979 -0.893 54.416 1.00 8.95 205 ASP A C 1
ATOM 3234 O O . ASP A 1 205 ? 16.558 -0.109 53.666 1.00 9.30 205 ASP A O 1
ATOM 3243 N N . ASN A 1 206 ? 14.669 -1.089 54.348 1.00 8.81 206 ASN A N 1
ATOM 3244 C CA . ASN A 1 206 ? 13.884 -0.425 53.331 1.00 7.96 206 ASN A CA 1
ATOM 3245 C C . ASN A 1 206 ? 13.729 1.070 53.591 1.00 7.66 206 ASN A C 1
ATOM 3246 O O . ASN A 1 206 ? 13.788 1.876 52.666 1.00 8.36 206 ASN A O 1
ATOM 3257 N N . ARG A 1 207 ? 13.523 1.461 54.850 1.00 7.81 207 ARG A N 1
ATOM 3258 C CA . ARG A 1 207 ? 13.414 2.871 55.197 1.00 8.34 207 ARG A CA 1
ATOM 3259 C C . ARG A 1 207 ? 14.744 3.579 55.015 1.00 7.39 207 ARG A C 1
ATOM 3260 O O . ARG A 1 207 ? 14.801 4.767 54.686 1.00 8.93 207 ARG A O 1
ATOM 3281 N N . SER A 1 208 ? 15.843 2.863 55.217 1.00 7.87 208 SER A N 1
ATOM 3282 C CA . SER A 1 208 ? 17.187 3.411 54.994 1.00 8.12 208 SER A CA 1
ATOM 3283 C C . SER A 1 208 ? 17.501 3.596 53.512 1.00 7.38 208 SER A C 1
ATOM 3284 O O . SER A 1 208 ? 18.422 4.337 53.166 1.00 7.75 208 SER A O 1
ATOM 3292 N N . ARG A 1 209 ? 16.812 2.852 52.653 1.00 7.68 209 ARG A N 1
ATOM 3293 C CA . ARG A 1 209 ? 17.248 2.666 51.277 1.00 7.23 209 ARG A CA 1
ATOM 3294 C C . ARG A 1 209 ? 17.326 3.974 50.482 1.00 7.32 209 ARG A C 1
ATOM 3295 O O . ARG A 1 209 ? 18.308 4.179 49.767 1.00 7.55 209 ARG A O 1
ATOM 3316 N N . PHE A 1 210 ? 16.334 4.845 50.594 1.00 7.36 210 PHE A N 1
ATOM 3317 C CA . PHE A 1 210 ? 16.402 6.092 49.840 1.00 7.05 210 PHE A CA 1
ATOM 3318 C C . PHE A 1 210 ? 17.673 6.871 50.220 1.00 7.03 210 PHE A C 1
ATOM 3319 O O . PHE A 1 210 ? 18.333 7.459 49.372 1.00 7.42 210 PHE A O 1
ATOM 3336 N N . LEU A 1 211 ? 17.963 6.926 51.518 1.00 6.56 211 LEU A N 1
ATOM 3337 C CA . LEU A 1 211 ? 19.075 7.714 52.013 1.00 6.29 211 LEU A CA 1
ATOM 3338 C C . LEU A 1 211 ? 20.413 7.127 51.566 1.00 6.17 211 LEU A C 1
ATOM 3339 O O . LEU A 1 211 ? 21.301 7.835 51.111 1.00 6.39 211 LEU A O 1
ATOM 3355 N N . LEU A 1 212 ? 20.539 5.804 51.687 1.00 6.01 212 LEU A N 1
ATOM 3356 C CA . LEU A 1 212 ? 21.763 5.140 51.285 1.00 6.10 212 LEU A CA 1
ATOM 3357 C C . LEU A 1 212 ? 21.974 5.179 49.780 1.00 6.75 212 LEU A C 1
ATOM 3358 O O . LEU A 1 212 ? 23.100 5.368 49.331 1.00 7.26 212 LEU A O 1
ATOM 3374 N N . GLU A 1 213 ? 20.915 4.983 49.007 1.00 6.82 213 GLU A N 1
ATOM 3375 C CA . GLU A 1 213 ? 21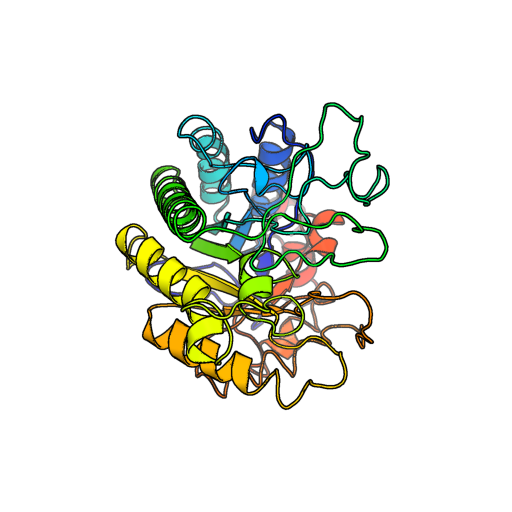.051 5.036 47.556 1.00 7.12 213 GLU A CA 1
ATOM 3376 C C . GLU A 1 213 ? 21.394 6.445 47.106 1.00 7.36 213 GLU A C 1
ATOM 3377 O O . GLU A 1 213 ? 22.165 6.619 46.156 1.00 7.78 213 GLU A O 1
ATOM 3389 N N . THR A 1 214 ? 20.812 7.455 47.741 1.00 6.96 214 THR A N 1
ATOM 3390 C CA . THR A 1 214 ? 21.122 8.839 47.393 1.00 7.32 214 THR A CA 1
ATOM 3391 C C . THR A 1 214 ? 22.576 9.152 47.716 1.00 6.97 214 THR A C 1
ATOM 3392 O O . THR A 1 214 ? 23.300 9.727 46.903 1.00 7.56 214 THR A O 1
ATOM 3403 N N . LEU A 1 215 ? 23.034 8.762 48.910 1.00 6.64 215 LEU A N 1
ATOM 3404 C CA . LEU A 1 215 ? 24.438 8.938 49.251 1.00 7.14 215 LEU A CA 1
ATOM 3405 C C . LEU A 1 215 ? 25.358 8.265 48.233 1.00 6.76 215 LEU A C 1
ATOM 3406 O O . LEU A 1 215 ? 26.325 8.864 47.770 1.00 7.64 215 LEU A O 1
ATOM 3422 N N . ALA A 1 216 ? 25.060 7.013 47.883 1.00 6.98 216 ALA A N 1
ATOM 3423 C CA . ALA A 1 216 ? 25.917 6.281 46.943 1.00 8.14 216 ALA A CA 1
ATOM 3424 C C . ALA A 1 216 ? 25.930 6.943 45.558 1.00 7.69 216 ALA A C 1
ATOM 3425 O O . ALA A 1 216 ? 26.956 6.990 44.897 1.00 8.33 216 ALA A O 1
ATOM 3432 N N . ALA A 1 217 ? 24.768 7.430 45.125 1.00 7.46 217 ALA A N 1
ATOM 3433 C CA . ALA A 1 217 ? 24.664 8.058 43.812 1.00 7.93 217 ALA A CA 1
ATOM 3434 C C . ALA A 1 217 ? 25.464 9.366 43.791 1.00 7.33 217 ALA A C 1
ATOM 3435 O O . ALA A 1 217 ? 26.172 9.674 42.829 1.00 8.44 217 ALA A O 1
ATOM 3442 N N . VAL A 1 218 ? 25.347 10.152 44.857 1.00 7.13 218 VAL A N 1
ATOM 3443 C CA . VAL A 1 218 ? 26.114 11.379 44.988 1.00 6.76 218 VAL A CA 1
ATOM 3444 C C . VAL A 1 218 ? 27.607 11.093 45.023 1.00 6.58 218 VAL A C 1
ATOM 3445 O O . VAL A 1 218 ? 28.411 11.815 44.435 1.00 7.37 218 VAL A O 1
ATOM 3458 N N . ARG A 1 219 ? 28.008 10.027 45.725 1.00 7.81 219 ARG A N 1
ATOM 3459 C CA . ARG A 1 219 ? 29.415 9.700 45.857 1.00 8.02 219 ARG A CA 1
ATOM 3460 C C . ARG A 1 219 ? 30.043 9.457 44.495 1.00 8.22 219 ARG A C 1
ATOM 3461 O O . ARG A 1 219 ? 31.235 9.654 44.353 1.00 10.33 219 ARG A O 1
ATOM 3482 N N . GLU A 1 220 ? 29.259 9.030 43.499 1.00 8.63 220 GLU A N 1
ATOM 3483 C CA . GLU A 1 220 ? 29.817 8.801 42.155 1.00 9.62 220 GLU A CA 1
ATOM 3484 C C . GLU A 1 220 ? 30.291 10.063 41.454 1.00 9.16 220 GLU A C 1
ATOM 3485 O O . GLU A 1 220 ? 31.166 9.989 40.602 1.00 12.93 220 GLU A O 1
ATOM 3497 N N . VAL A 1 221 ? 29.739 11.223 41.805 1.00 7.41 221 VAL A N 1
ATOM 3498 C CA . VAL A 1 221 ? 30.124 12.467 41.165 1.00 7.61 221 VAL A CA 1
ATOM 3499 C C . VAL A 1 221 ? 30.876 13.420 42.091 1.00 7.25 221 VAL A C 1
ATOM 3500 O O . VAL A 1 221 ? 31.536 14.333 41.618 1.00 8.69 221 VAL A O 1
ATOM 3513 N N . TRP A 1 222 ? 30.767 13.228 43.397 1.00 7.51 222 TRP A N 1
ATOM 3514 C CA . TRP A 1 222 ? 31.418 14.116 44.349 1.00 7.21 222 TRP A CA 1
ATOM 3515 C C . TRP A 1 222 ? 32.862 13.662 44.550 1.00 7.88 222 TRP A C 1
ATOM 3516 O O . TRP A 1 222 ? 33.088 12.489 44.809 1.00 10.42 222 TRP A O 1
ATOM 3537 N N . PRO A 1 223 ? 33.855 14.563 44.439 1.00 7.62 223 PRO A N 1
ATOM 3538 C CA . PRO A 1 223 ? 35.246 14.133 44.508 1.00 9.04 223 PRO A CA 1
ATOM 3539 C C . PRO A 1 223 ? 35.577 13.410 45.809 1.00 9.17 223 PRO A C 1
ATOM 3540 O O . PRO A 1 223 ? 35.201 13.846 46.904 1.00 9.05 223 PRO A O 1
ATOM 3551 N N . GLU A 1 224 ? 36.350 12.339 45.695 1.00 11.06 224 GLU A N 1
ATOM 3552 C CA . GLU A 1 224 ? 36.697 11.570 46.880 1.00 12.51 224 GLU A CA 1
ATOM 3553 C C . GLU A 1 224 ? 37.549 12.394 47.856 1.00 11.96 224 GLU A C 1
ATOM 3554 O O . GLU A 1 224 ? 37.523 12.144 49.064 1.00 14.11 224 GLU A O 1
ATOM 3566 N N . ASN A 1 225 ? 38.248 13.417 47.366 1.00 10.52 225 ASN A N 1
ATOM 3567 C CA . ASN A 1 225 ? 39.134 14.211 48.219 1.00 10.22 225 ASN A CA 1
ATOM 3568 C C . ASN A 1 225 ? 38.482 15.427 48.904 1.00 8.96 225 ASN A C 1
ATOM 3569 O O . ASN A 1 225 ? 39.171 16.211 49.563 1.00 10.25 225 ASN A O 1
ATOM 3580 N N . LEU A 1 226 ? 37.167 15.562 48.769 1.00 8.22 226 LEU A N 1
ATOM 3581 C CA . LEU A 1 226 ? 36.420 16.646 49.421 1.00 7.93 226 LEU A CA 1
ATOM 3582 C C . LEU A 1 226 ? 35.425 16.026 50.381 1.00 7.09 226 LEU A C 1
ATOM 3583 O O . LEU A 1 226 ? 34.742 15.080 50.039 1.00 7.80 226 LEU A O 1
ATOM 3599 N N . PRO A 1 227 ? 35.270 16.596 51.583 1.00 6.36 227 PRO A N 1
ATOM 3600 C CA . PRO A 1 227 ? 34.328 16.019 52.542 1.00 5.96 227 PRO A CA 1
ATOM 3601 C C . PRO A 1 227 ? 32.900 15.866 52.013 1.00 6.02 227 PRO A C 1
ATOM 3602 O O . PRO A 1 227 ? 32.299 16.787 51.438 1.00 6.67 227 PRO A O 1
ATOM 3613 N N . LEU A 1 228 ? 32.379 14.665 52.228 1.00 5.97 228 LEU A N 1
ATOM 3614 C CA . LEU A 1 228 ? 31.027 14.258 51.905 1.00 6.31 228 LEU A CA 1
ATOM 3615 C C . LEU A 1 228 ? 30.280 14.056 53.229 1.00 5.62 228 LEU A C 1
ATOM 3616 O O . LEU A 1 228 ? 30.626 13.166 54.011 1.00 6.50 228 LEU A O 1
ATOM 3632 N N . THR A 1 229 ? 29.300 14.901 53.511 1.00 5.10 229 THR A N 1
ATOM 3633 C CA . THR A 1 229 ? 28.664 14.903 54.827 1.00 5.81 229 THR A CA 1
ATOM 3634 C C . THR A 1 229 ? 27.159 14.884 54.670 1.00 5.26 229 THR A C 1
ATOM 3635 O O . THR A 1 229 ? 26.627 15.029 53.556 1.00 5.62 229 THR A O 1
ATOM 3646 N N . ALA A 1 230 ? 26.458 14.715 55.785 1.00 5.13 230 ALA A N 1
ATOM 3647 C CA . ALA A 1 230 ? 25.026 14.746 55.803 1.00 4.88 230 ALA A CA 1
ATOM 3648 C C . ALA A 1 230 ? 24.552 15.290 57.148 1.00 5.14 230 ALA A C 1
ATOM 3649 O O . ALA A 1 230 ? 25.280 15.146 58.141 1.00 7.02 230 ALA A O 1
ATOM 3656 N N . ARG A 1 231 ? 23.366 15.865 57.156 1.00 4.97 231 ARG A N 1
ATOM 3657 C CA . ARG A 1 231 ? 22.665 16.231 58.380 1.00 5.49 231 ARG A CA 1
ATOM 3658 C C . ARG A 1 231 ? 21.537 15.239 58.539 1.00 5.35 231 ARG A C 1
ATOM 3659 O O . ARG A 1 231 ? 20.817 14.928 57.580 1.00 5.75 231 ARG A O 1
ATOM 3680 N N . PHE A 1 232 ? 21.356 14.732 59.759 1.00 5.40 232 PHE A N 1
ATOM 3681 C CA . PHE A 1 232 ? 20.386 13.670 60.004 1.00 5.70 232 PHE A CA 1
ATOM 3682 C C . PHE A 1 232 ? 19.815 13.832 61.399 1.00 5.70 232 PHE A C 1
ATOM 3683 O O . PHE A 1 232 ? 20.557 14.042 62.359 1.00 6.63 232 PHE A O 1
ATOM 3700 N N . GLY A 1 233 ? 18.495 13.745 61.501 1.00 6.04 233 GLY A N 1
ATOM 3701 C CA . GLY A 1 233 ? 17.824 13.798 62.788 1.00 7.24 233 GLY A CA 1
ATOM 3702 C C . GLY A 1 233 ? 17.828 12.417 63.417 1.00 7.05 233 GLY A C 1
ATOM 3703 O O . GLY A 1 233 ? 17.206 11.500 62.891 1.00 8.50 233 GLY A O 1
ATOM 3707 N N . VAL A 1 234 ? 18.521 12.267 64.546 1.00 6.39 234 VAL A N 1
ATOM 3708 C CA . VAL A 1 234 ? 18.770 10.949 65.107 1.00 7.03 234 VAL A CA 1
ATOM 3709 C C . VAL A 1 234 ? 17.752 10.546 66.174 1.00 7.12 234 VAL A C 1
ATOM 3710 O O . VAL A 1 234 ? 17.722 9.400 66.586 1.00 7.66 234 VAL A O 1
ATOM 3723 N N . LEU A 1 235 ? 16.923 11.481 66.625 1.00 7.45 235 LEU A N 1
ATOM 3724 C CA . LEU A 1 235 ? 15.795 11.174 67.506 1.00 7.83 235 LEU A CA 1
ATOM 3725 C C . LEU A 1 235 ? 14.749 12.255 67.328 1.00 7.49 235 LEU A C 1
ATOM 3726 O O . LEU A 1 235 ? 15.036 13.331 66.769 1.00 7.83 235 LEU A O 1
ATOM 3742 N N . GLU A 1 236 ? 13.529 11.963 67.793 1.00 7.44 236 GLU A N 1
ATOM 3743 C CA . GLU A 1 236 ? 12.398 12.861 67.611 1.00 8.09 236 GLU A CA 1
ATOM 3744 C C . GLU A 1 236 ? 11.872 13.496 68.895 1.00 8.75 236 GLU A C 1
ATOM 3745 O O . GLU A 1 236 ? 11.127 14.468 68.828 1.00 9.83 236 GLU A O 1
ATOM 3757 N N . TYR A 1 237 ? 12.257 12.966 70.056 1.00 8.88 237 TYR A N 1
ATOM 3758 C CA . TYR A 1 237 ? 11.647 13.349 71.334 1.00 9.03 237 TYR A CA 1
ATOM 3759 C C . TYR A 1 237 ? 10.142 13.092 71.297 1.00 9.24 237 TYR A C 1
ATOM 3760 O O . TYR A 1 237 ? 9.334 13.906 71.731 1.00 10.37 237 TYR A O 1
ATOM 3778 N N . ASP A 1 238 ? 9.817 11.895 70.816 1.00 9.64 238 ASP A N 1
ATOM 3779 C CA . ASP A 1 238 ? 8.454 11.431 70.595 1.00 10.09 238 ASP A CA 1
ATOM 3780 C C . ASP A 1 238 ? 8.068 10.219 71.450 1.00 10.97 238 ASP A C 1
ATOM 3781 O O . ASP A 1 238 ? 7.110 9.511 71.146 1.00 12.35 238 ASP A O 1
ATOM 3790 N N . GLY A 1 239 ? 8.819 9.956 72.508 1.00 11.66 239 GLY A N 1
ATOM 3791 C CA . GLY A 1 239 ? 8.542 8.809 73.361 1.00 12.55 239 GLY A CA 1
ATOM 3792 C C . GLY A 1 239 ? 9.098 7.497 72.847 1.00 13.11 239 GLY A C 1
ATOM 3793 O O . GLY A 1 239 ? 8.859 6.456 73.460 1.00 15.38 239 GLY A O 1
ATOM 3797 N N . ARG A 1 240 ? 9.843 7.547 71.737 1.00 11.92 240 ARG A N 1
ATOM 3798 C CA . ARG A 1 240 ? 10.456 6.363 71.141 1.00 11.97 240 ARG A CA 1
ATOM 3799 C C . ARG A 1 240 ? 11.956 6.600 70.972 1.00 10.90 240 ARG A C 1
ATOM 3800 O O . ARG A 1 240 ? 12.590 6.096 70.055 1.00 10.98 240 ARG A O 1
ATOM 3821 N N . ASP A 1 241 ? 12.538 7.366 71.878 1.00 10.63 241 ASP A N 1
ATOM 3822 C CA . ASP A 1 241 ? 13.905 7.803 71.668 1.00 10.91 241 ASP A CA 1
ATOM 3823 C C . ASP A 1 241 ? 14.977 6.713 71.702 1.00 10.99 241 ASP A C 1
ATOM 3824 O O . ASP A 1 241 ? 15.875 6.719 70.880 1.00 11.08 241 ASP A O 1
ATOM 3833 N N . GLU A 1 242 ? 14.913 5.766 72.634 1.00 12.72 242 GLU A N 1
ATOM 3834 C CA . GLU A 1 242 ? 15.960 4.754 72.659 1.00 14.08 242 GLU A CA 1
ATOM 3835 C C . GLU A 1 242 ? 15.928 3.901 71.377 1.00 12.54 242 GLU A C 1
ATOM 3836 O O . GLU A 1 242 ? 16.968 3.651 70.793 1.00 11.91 242 GLU A O 1
ATOM 3848 N N . GLN A 1 243 ? 14.754 3.484 70.910 1.00 13.03 243 GLN A N 1
ATOM 3849 C CA A GLN A 1 243 ? 14.617 2.677 69.703 0.56 12.19 243 GLN A CA 1
ATOM 3850 C CA B GLN A 1 243 ? 14.784 2.632 69.719 0.44 13.67 243 GLN A CA 1
ATOM 3851 C C . GLN A 1 243 ? 15.093 3.469 68.483 1.00 11.81 243 GLN A C 1
ATOM 3852 O O . GLN A 1 243 ? 15.769 2.976 67.583 1.00 11.56 243 GLN A O 1
ATOM 3878 N N . THR A 1 244 ? 14.671 4.725 68.444 1.00 9.77 244 THR A N 1
ATOM 3879 C CA . THR A 1 244 ? 14.977 5.586 67.303 1.00 9.44 244 THR A CA 1
ATOM 3880 C C . THR A 1 244 ? 16.470 5.865 67.240 1.00 9.03 244 THR A C 1
ATOM 3881 O O . THR A 1 244 ? 17.076 5.776 66.170 1.00 9.31 244 THR A O 1
ATOM 3892 N N . LEU A 1 245 ? 17.081 6.200 68.366 1.00 9.61 245 LEU A N 1
ATOM 3893 C CA A LEU A 1 245 ? 18.500 6.480 68.351 0.53 9.77 245 LEU A CA 1
ATOM 3894 C CA B LEU A 1 245 ? 18.522 6.440 68.410 0.47 9.96 245 LEU A CA 1
ATOM 3895 C C . LEU A 1 245 ? 19.294 5.226 67.967 1.00 9.68 245 LEU A C 1
ATOM 3896 O O . LEU A 1 245 ? 20.285 5.337 67.257 1.00 9.57 245 LEU A O 1
ATOM 3926 N N . GLU A 1 246 ? 18.865 4.041 68.417 1.00 9.73 246 GLU A N 1
ATOM 3927 C CA . GLU A 1 246 ? 19.567 2.820 68.030 1.00 11.35 246 GLU A CA 1
ATOM 3928 C C . GLU A 1 246 ? 19.549 2.619 66.512 1.00 9.07 246 GLU A C 1
ATOM 3929 O O . GLU A 1 246 ? 20.588 2.309 65.916 1.00 10.28 246 GLU A O 1
ATOM 3941 N N . GLU A 1 247 ? 18.392 2.810 65.886 1.00 9.33 247 GLU A N 1
ATOM 3942 C CA . GLU A 1 247 ? 18.303 2.692 64.431 1.00 8.31 247 GLU A CA 1
ATOM 3943 C C . GLU A 1 247 ? 19.118 3.781 63.748 1.00 8.14 247 GLU A C 1
ATOM 3944 O O . GLU A 1 247 ? 19.748 3.521 62.735 1.00 7.98 247 GLU A O 1
ATOM 3956 N N . SER A 1 248 ? 19.040 5.003 64.261 1.00 7.07 248 SER A N 1
ATOM 3957 C CA . SER A 1 248 ? 19.763 6.101 63.651 1.00 7.75 248 SER A CA 1
ATOM 3958 C C . SER A 1 248 ? 21.274 5.888 63.704 1.00 7.61 248 SER A C 1
ATOM 3959 O O . SER A 1 248 ? 21.974 6.199 62.741 1.00 8.17 248 SER A O 1
ATOM 3967 N N . ILE A 1 249 ? 21.789 5.348 64.810 1.00 7.76 249 ILE A N 1
ATOM 3968 C CA . ILE A 1 249 ? 23.202 5.037 64.915 1.00 7.80 249 ILE A CA 1
ATOM 3969 C C . ILE A 1 249 ? 23.590 3.932 63.935 1.00 7.41 249 ILE A C 1
ATOM 3970 O O . ILE A 1 249 ? 24.669 3.975 63.332 1.00 7.60 249 ILE A O 1
ATOM 3986 N N . GLU A 1 250 ? 22.702 2.958 63.749 1.00 8.12 250 GLU A N 1
ATOM 3987 C CA . GLU A 1 250 ? 22.975 1.911 62.779 1.00 8.54 250 GLU A CA 1
ATOM 3988 C C . GLU A 1 250 ? 23.050 2.513 61.379 1.00 7.62 250 GLU A C 1
ATOM 3989 O O . GLU A 1 250 ? 23.968 2.182 60.615 1.00 8.57 250 GLU A O 1
ATOM 4001 N N . LEU A 1 251 ? 22.143 3.430 61.048 1.00 7.46 251 LEU A N 1
ATOM 4002 C CA . LEU A 1 251 ? 22.222 4.092 59.750 1.00 7.38 251 LEU A CA 1
ATOM 4003 C C . LEU A 1 251 ? 23.518 4.901 59.640 1.00 7.48 251 LEU A C 1
ATOM 4004 O O . LEU A 1 251 ? 24.156 4.902 58.584 1.00 7.31 251 LEU A O 1
ATOM 4020 N N . ALA A 1 252 ? 23.935 5.580 60.710 1.00 7.16 252 ALA A N 1
ATOM 4021 C CA . ALA A 1 252 ? 25.196 6.312 60.684 1.00 7.55 252 ALA A CA 1
ATOM 4022 C C . ALA A 1 252 ? 26.381 5.401 60.390 1.00 6.72 252 ALA A C 1
ATOM 4023 O O . ALA A 1 252 ? 27.301 5.791 59.670 1.00 7.03 252 ALA A O 1
ATOM 4030 N N . ARG A 1 253 ? 26.387 4.186 60.938 1.00 7.10 253 ARG A N 1
ATOM 4031 C CA . ARG A 1 253 ? 27.432 3.222 60.612 1.00 7.26 253 ARG A CA 1
ATOM 4032 C C . ARG A 1 253 ? 27.408 2.886 59.129 1.00 6.53 253 ARG A C 1
ATOM 4033 O O . ARG A 1 253 ? 28.453 2.772 58.513 1.00 7.01 253 ARG A O 1
ATOM 4054 N N . ARG A 1 254 ? 26.223 2.724 58.553 1.00 6.43 254 ARG A N 1
ATOM 4055 C CA . ARG A 1 254 ? 26.124 2.446 57.115 1.00 6.76 254 ARG A CA 1
ATOM 4056 C C . ARG A 1 254 ? 26.561 3.652 56.297 1.00 6.69 254 ARG A C 1
ATOM 4057 O O . ARG A 1 254 ? 27.218 3.488 55.259 1.00 7.63 254 ARG A O 1
ATOM 4078 N N . PHE A 1 255 ? 26.231 4.866 56.736 1.00 7.11 255 PHE A N 1
ATOM 4079 C CA . PHE A 1 255 ? 26.726 6.056 56.056 1.00 6.75 255 PHE A CA 1
ATOM 4080 C C . PHE A 1 255 ? 28.261 6.081 56.069 1.00 6.87 255 PHE A C 1
ATOM 4081 O O . PHE A 1 255 ? 28.896 6.341 55.036 1.00 6.83 255 PHE A O 1
ATOM 4098 N N . LYS A 1 256 ? 28.880 5.845 57.237 1.00 6.51 256 LYS A N 1
ATOM 4099 C CA . LYS A 1 256 ? 30.317 5.841 57.318 1.00 6.86 256 LYS A CA 1
ATOM 4100 C C . LYS A 1 256 ? 30.901 4.819 56.335 1.00 6.50 256 LYS A C 1
ATOM 4101 O O . LYS A 1 256 ? 31.867 5.080 55.616 1.00 7.04 256 LYS A O 1
ATOM 4120 N N . ALA A 1 257 ? 30.345 3.607 56.324 1.00 6.91 257 ALA A N 1
ATOM 4121 C CA . ALA A 1 257 ? 30.830 2.557 55.452 1.00 7.27 257 ALA A CA 1
ATOM 4122 C C . ALA A 1 257 ? 30.684 2.945 53.976 1.00 7.70 257 ALA A C 1
ATOM 4123 O O . ALA A 1 257 ? 31.457 2.484 53.149 1.00 8.76 257 ALA A O 1
ATOM 4130 N N . GLY A 1 258 ? 29.677 3.772 53.686 1.00 7.10 258 GLY A N 1
ATOM 4131 C CA . GLY A 1 258 ? 29.433 4.288 52.347 1.00 7.89 258 GLY A CA 1
ATOM 4132 C C . GLY A 1 258 ? 30.141 5.591 52.020 1.00 7.05 258 GLY A C 1
ATOM 4133 O O . GLY A 1 258 ? 29.781 6.263 51.052 1.00 8.90 258 GLY A O 1
ATOM 4137 N N . GLY A 1 259 ? 31.147 5.959 52.796 1.00 7.36 259 GLY A N 1
ATOM 4138 C CA . GLY A 1 259 ? 31.974 7.096 52.439 1.00 8.18 259 GLY A CA 1
ATOM 4139 C C . GLY A 1 259 ? 31.652 8.421 53.107 1.00 7.76 259 GLY A C 1
ATOM 4140 O O . GLY A 1 259 ? 32.223 9.442 52.740 1.00 8.74 259 GLY A O 1
ATOM 4144 N N . LEU A 1 260 ? 30.726 8.446 54.053 1.00 6.90 260 LEU A N 1
ATOM 4145 C CA . LEU A 1 260 ? 30.410 9.699 54.729 1.00 6.68 260 LEU A CA 1
ATOM 4146 C C . LEU A 1 260 ? 31.566 10.067 55.648 1.00 6.63 260 LEU A C 1
ATOM 4147 O O . LEU A 1 260 ? 32.015 9.249 56.435 1.00 7.87 260 LEU A O 1
ATOM 4163 N N . ASP A 1 261 ? 32.014 11.322 55.561 1.00 6.17 261 ASP A N 1
ATOM 4164 C CA . ASP A 1 261 ? 33.176 11.785 56.308 1.00 6.26 261 ASP A CA 1
ATOM 4165 C C . ASP A 1 261 ? 32.826 12.412 57.658 1.00 6.34 261 ASP A C 1
ATOM 4166 O O . ASP A 1 261 ? 33.680 12.431 58.532 1.00 6.94 261 ASP A O 1
ATOM 4175 N N . LEU A 1 262 ? 31.620 12.945 57.800 1.00 6.19 262 LEU A N 1
ATOM 4176 C CA . LEU A 1 262 ? 31.210 13.635 59.024 1.00 5.81 262 LEU A CA 1
ATOM 4177 C C . LEU A 1 262 ? 29.694 13.696 58.992 1.00 6.11 262 LEU A C 1
ATOM 4178 O O . LEU A 1 262 ? 29.079 13.858 57.921 1.00 5.94 262 LEU A O 1
ATOM 4194 N N . LEU A 1 263 ? 29.071 13.569 60.172 1.00 5.50 263 LEU A N 1
ATOM 4195 C CA . LEU A 1 263 ? 27.640 13.661 60.322 1.00 5.66 263 LEU A CA 1
ATOM 4196 C C . LEU A 1 263 ? 27.268 14.878 61.176 1.00 5.44 263 LEU A C 1
ATOM 4197 O O . LEU A 1 263 ? 27.760 15.032 62.303 1.00 5.97 263 LEU A O 1
ATOM 4213 N N . SER A 1 264 ? 26.372 15.713 60.652 1.00 5.42 264 SER A N 1
ATOM 4214 C CA . SER A 1 264 ? 25.796 16.790 61.431 1.00 5.84 264 SER A CA 1
ATOM 4215 C C . SER A 1 264 ? 24.569 16.223 62.112 1.00 5.42 264 SER A C 1
ATOM 4216 O O . SER A 1 264 ? 23.599 15.821 61.463 1.00 6.28 264 SER A O 1
ATOM 4224 N N . VAL A 1 265 ? 24.623 16.132 63.434 1.00 6.01 265 VAL A N 1
ATOM 4225 C CA . VAL A 1 265 ? 23.628 15.421 64.232 1.00 6.81 265 VAL A CA 1
ATOM 4226 C C . VAL A 1 265 ? 22.548 16.382 64.676 1.00 6.28 265 VAL A C 1
ATOM 4227 O O . VAL A 1 265 ? 22.857 17.418 65.291 1.00 7.28 265 VAL A O 1
ATOM 4240 N N . SER A 1 266 ? 21.290 16.081 64.381 1.00 5.89 266 SER A N 1
ATOM 4241 C CA . SER A 1 266 ? 20.209 16.962 64.709 1.00 6.53 266 SER A CA 1
ATOM 4242 C C . SER A 1 266 ? 19.016 16.192 65.233 1.00 6.47 266 SER A C 1
ATOM 4243 O O . SER A 1 266 ? 19.097 15.000 65.548 1.00 7.32 266 SER A O 1
ATOM 4251 N N . VAL A 1 267 ? 17.901 16.890 65.316 1.00 7.28 267 VAL A N 1
ATOM 4252 C CA . VAL A 1 267 ? 16.618 16.333 65.703 1.00 7.49 267 VAL A CA 1
ATOM 4253 C C . VAL A 1 267 ? 15.774 16.110 64.458 1.00 6.86 267 VAL A C 1
ATOM 4254 O O . VAL A 1 267 ? 15.944 16.796 63.445 1.00 7.68 267 VAL A O 1
ATOM 4267 N N . GLY A 1 268 ? 14.878 15.136 64.507 1.00 6.83 268 GLY A N 1
ATOM 4268 C CA . GLY A 1 268 ? 14.111 14.812 63.322 1.00 6.88 268 GLY A CA 1
ATOM 4269 C C . GLY A 1 268 ? 13.088 15.841 62.884 1.00 7.11 268 GLY A C 1
ATOM 4270 O O . GLY A 1 268 ? 12.925 16.068 61.679 1.00 7.83 268 GLY A O 1
ATOM 4274 N N . PHE A 1 269 ? 12.336 16.424 63.814 1.00 6.85 269 PHE A N 1
ATOM 4275 C CA A PHE A 1 269 ? 11.203 17.284 63.483 0.48 7.32 269 PHE A CA 1
ATOM 4276 C CA B PHE A 1 269 ? 11.214 17.284 63.476 0.52 7.70 269 PHE A CA 1
ATOM 4277 C C . PHE A 1 269 ? 10.281 16.639 62.445 1.00 7.58 269 PHE A C 1
ATOM 4278 O O . PHE A 1 269 ? 9.726 17.331 61.585 1.00 8.79 269 PHE A O 1
ATOM 4310 N N . THR A 1 270 ? 10.084 15.332 62.527 1.00 7.69 270 THR A N 1
ATOM 4311 C CA . THR A 1 270 ? 9.275 14.661 61.510 1.00 7.14 270 THR A CA 1
ATOM 4312 C C . THR A 1 270 ? 7.804 14.893 61.691 1.00 7.47 270 THR A C 1
ATOM 4313 O O . THR A 1 270 ? 7.049 14.959 60.711 1.00 8.30 270 THR A O 1
ATOM 4324 N N . ILE A 1 271 ? 7.379 14.995 62.954 1.00 7.77 271 ILE A N 1
ATOM 4325 C CA . ILE A 1 271 ? 5.990 15.217 63.329 1.00 7.92 271 ILE A CA 1
ATOM 4326 C C . ILE A 1 271 ? 5.932 16.327 64.374 1.00 8.47 271 ILE A C 1
ATOM 4327 O O . ILE A 1 271 ? 6.934 16.579 65.051 1.00 9.58 271 ILE A O 1
ATOM 4343 N N . PRO A 1 272 ? 4.761 16.933 64.546 1.00 9.44 272 PRO A N 1
ATOM 4344 C CA . PRO A 1 272 ? 4.669 18.040 65.512 1.00 11.11 272 PRO A CA 1
ATOM 4345 C C . PRO A 1 272 ? 4.502 17.606 66.972 1.00 10.99 272 PRO A C 1
ATOM 4346 O O . PRO A 1 272 ? 4.821 18.405 67.860 1.00 13.90 272 PRO A O 1
ATOM 4357 N N . ASP A 1 273 ? 4.025 16.397 67.230 1.00 11.77 273 ASP A N 1
ATOM 4358 C CA . ASP A 1 273 ? 3.652 16.048 68.612 1.00 14.28 273 ASP A CA 1
ATOM 4359 C C . ASP A 1 273 ? 4.848 15.461 69.349 1.0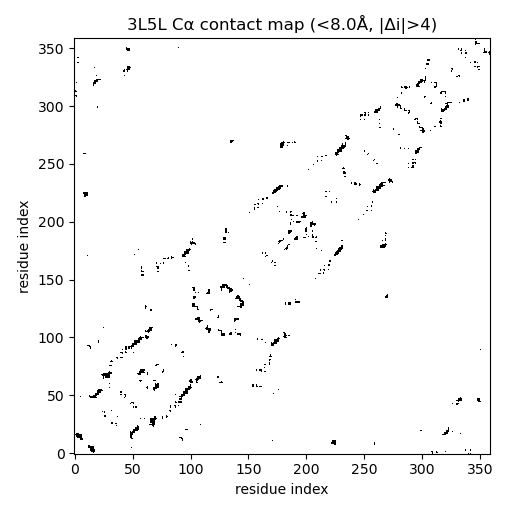0 13.19 273 ASP A C 1
ATOM 4360 O O . ASP A 1 273 ? 4.946 14.239 69.524 1.00 15.60 273 ASP A O 1
ATOM 4369 N N . THR A 1 274 ? 5.751 16.345 69.773 1.00 12.14 274 THR A N 1
ATOM 4370 C CA . THR A 1 274 ? 6.993 15.961 70.428 1.00 10.70 274 THR A CA 1
ATOM 4371 C C . THR A 1 274 ? 7.248 16.870 71.624 1.00 10.82 274 THR A C 1
ATOM 4372 O O . THR A 1 274 ? 6.503 17.822 71.862 1.00 13.16 274 THR A O 1
ATOM 4383 N N . ASN A 1 275 ? 8.271 16.544 72.403 1.00 10.77 275 ASN A N 1
ATOM 4384 C CA A ASN A 1 275 ? 8.604 17.327 73.583 0.56 11.41 275 ASN A CA 1
ATOM 4385 C CA B ASN A 1 275 ? 8.608 17.301 73.596 0.44 11.41 275 ASN A CA 1
ATOM 4386 C C . ASN A 1 275 ? 10.113 17.462 73.661 1.00 11.14 275 ASN A C 1
ATOM 4387 O O . ASN A 1 275 ? 10.806 16.698 74.330 1.00 12.67 275 ASN A O 1
ATOM 4407 N N . ILE A 1 276 ? 10.622 18.442 72.930 1.00 12.04 276 ILE A N 1
ATOM 4408 C CA . ILE A 1 276 ? 12.043 18.634 72.781 1.00 11.54 276 ILE A CA 1
ATOM 4409 C C . ILE A 1 276 ? 12.592 19.444 73.962 1.00 12.70 276 ILE A C 1
ATOM 4410 O O . ILE A 1 276 ? 12.093 20.529 74.267 1.00 13.48 276 ILE A O 1
ATOM 4426 N N . PRO A 1 277 ? 13.618 18.910 74.646 1.00 12.57 277 PRO A N 1
ATOM 4427 C CA . PRO A 1 277 ? 14.150 19.572 75.846 1.00 13.65 277 PRO A CA 1
ATOM 4428 C C . PRO A 1 277 ? 15.205 20.629 75.520 1.00 12.94 277 PRO A C 1
ATOM 4429 O O . PRO A 1 277 ? 16.397 20.485 75.818 1.00 13.49 277 PRO A O 1
ATOM 4440 N N . TRP A 1 278 ? 14.748 21.716 74.911 1.00 13.05 278 TRP A N 1
ATOM 4441 C CA . TRP A 1 278 ? 15.631 22.782 74.473 1.00 12.60 278 TRP A CA 1
ATOM 4442 C C . TRP A 1 278 ? 16.483 23.297 75.606 1.00 13.15 278 TRP A C 1
ATOM 4443 O O . TRP A 1 278 ? 15.984 23.494 76.713 1.00 15.63 278 TRP A O 1
ATOM 4464 N N . GLY A 1 279 ? 17.749 23.546 75.318 1.00 11.68 279 GLY A N 1
ATOM 4465 C CA . GLY A 1 279 ? 18.627 24.198 76.259 1.00 10.90 279 GLY A CA 1
ATOM 4466 C C . GLY A 1 279 ? 19.974 24.388 75.609 1.00 9.29 279 GLY A C 1
ATOM 4467 O O . GLY A 1 279 ? 20.250 23.823 74.546 1.00 9.18 279 GLY A O 1
ATOM 4471 N N . PRO A 1 280 ? 20.836 25.166 76.249 1.00 10.15 280 PRO A N 1
ATOM 4472 C CA . PRO A 1 280 ? 22.141 25.434 75.656 1.00 10.61 280 PRO A CA 1
ATOM 4473 C C . PRO A 1 280 ? 22.919 24.148 75.461 1.00 10.36 280 PRO A C 1
ATOM 4474 O O . PRO A 1 280 ? 23.125 23.391 76.406 1.00 12.23 280 PRO A O 1
ATOM 4485 N N . ALA A 1 281 ? 23.374 23.902 74.235 1.00 9.86 281 ALA A N 1
ATOM 4486 C CA . ALA A 1 281 ? 24.173 22.729 73.942 1.00 11.31 281 ALA A CA 1
ATOM 4487 C C . ALA A 1 281 ? 23.447 21.419 74.262 1.00 9.34 281 ALA A C 1
ATOM 4488 O O . ALA A 1 281 ? 24.081 20.400 74.490 1.00 10.63 281 ALA A O 1
ATOM 4495 N N . PHE A 1 282 ? 22.116 21.421 74.236 1.00 9.20 282 PHE A N 1
ATOM 4496 C CA . PHE A 1 282 ? 21.391 20.221 74.661 1.00 9.22 282 PHE A CA 1
ATOM 4497 C C . PHE A 1 282 ? 21.717 19.002 73.817 1.00 9.42 282 PHE A C 1
ATOM 4498 O O . PHE A 1 282 ? 21.579 17.897 74.307 1.00 10.88 282 PHE A O 1
ATOM 4515 N N . MET A 1 283 ? 22.177 19.212 72.578 1.00 9.77 283 MET A N 1
ATOM 4516 C CA A MET A 1 283 ? 22.510 18.126 71.663 0.60 10.48 283 MET A CA 1
ATOM 4517 C CA B MET A 1 283 ? 22.482 18.092 71.701 0.40 10.52 283 MET A CA 1
ATOM 4518 C C . MET A 1 283 ? 23.849 17.471 71.948 1.00 10.61 283 MET A C 1
ATOM 4519 O O . MET A 1 283 ? 24.148 16.435 71.382 1.00 11.71 283 MET A O 1
ATOM 4545 N N . GLY A 1 284 ? 24.680 18.094 72.773 1.00 11.53 284 GLY A N 1
ATOM 4546 C CA . GLY A 1 284 ? 26.021 17.591 72.981 1.00 12.06 284 GLY A CA 1
ATOM 4547 C C . GLY A 1 284 ? 26.089 16.109 73.329 1.00 10.80 284 GLY A C 1
ATOM 4548 O O . GLY A 1 284 ? 26.842 15.362 72.714 1.00 11.03 284 GLY A O 1
ATOM 4552 N N . PRO A 1 285 ? 25.315 15.664 74.333 1.00 11.64 285 PRO A N 1
ATOM 4553 C CA . PRO A 1 285 ? 25.394 14.249 74.721 1.00 11.72 285 PRO A CA 1
ATOM 4554 C C . PRO A 1 285 ? 24.935 13.269 73.655 1.00 10.32 285 PRO A C 1
ATOM 4555 O O . PRO A 1 285 ? 25.486 12.197 73.525 1.00 11.30 285 PRO A O 1
ATOM 4566 N N . ILE A 1 286 ? 23.921 13.625 72.887 1.00 11.18 286 ILE A N 1
ATOM 4567 C CA . ILE A 1 286 ? 23.480 12.749 71.815 1.00 10.81 286 ILE A CA 1
ATOM 4568 C C . ILE A 1 286 ? 24.495 12.711 70.679 1.00 8.45 286 ILE A C 1
ATOM 4569 O O . ILE A 1 286 ? 24.793 11.633 70.170 1.00 8.86 286 ILE A O 1
ATOM 4585 N N . ALA A 1 287 ? 25.035 13.864 70.302 1.00 8.67 287 ALA A N 1
ATOM 4586 C CA . ALA A 1 287 ? 26.080 13.876 69.289 1.00 9.09 287 ALA A CA 1
ATOM 4587 C C . ALA A 1 287 ? 27.264 13.025 69.722 1.00 7.85 287 ALA A C 1
ATOM 4588 O O . ALA A 1 287 ? 27.840 12.292 68.916 1.00 7.87 287 ALA A O 1
ATOM 4595 N N . GLU A 1 288 ? 27.623 13.097 70.999 1.00 7.61 288 GLU A N 1
ATOM 4596 C CA A GLU A 1 288 ? 28.744 12.333 71.522 0.51 8.04 288 GLU A CA 1
ATOM 4597 C CA B GLU A 1 288 ? 28.765 12.329 71.463 0.49 8.44 288 GLU A CA 1
ATOM 4598 C C . GLU A 1 288 ? 28.490 10.835 71.390 1.00 7.32 288 GLU A C 1
ATOM 4599 O O . GLU A 1 288 ? 29.383 10.063 71.059 1.00 8.00 288 GLU A O 1
ATOM 4621 N N . ARG A 1 289 ? 27.269 10.426 71.684 1.00 8.19 289 ARG A N 1
ATOM 4622 C CA . ARG A 1 289 ? 26.923 9.018 71.601 1.00 8.21 289 ARG A CA 1
ATOM 4623 C C . ARG A 1 289 ? 27.024 8.534 70.145 1.00 8.49 289 ARG A C 1
ATOM 4624 O O . ARG A 1 289 ? 27.529 7.442 69.883 1.00 8.36 289 ARG A O 1
ATOM 4645 N N . VAL A 1 290 ? 26.521 9.325 69.195 1.00 8.01 290 VAL A N 1
ATOM 4646 C CA . VAL A 1 290 ? 26.612 8.945 67.799 1.00 8.02 290 VAL A CA 1
ATOM 4647 C C . VAL A 1 290 ? 28.096 8.854 67.390 1.00 7.69 290 VAL A C 1
ATOM 4648 O O . VAL A 1 290 ? 28.516 7.904 66.722 1.00 8.23 290 VAL A O 1
ATOM 4661 N N . ARG A 1 291 ? 28.877 9.858 67.771 1.00 7.18 291 ARG A N 1
ATOM 4662 C CA . ARG A 1 291 ? 30.298 9.886 67.461 1.00 7.88 291 ARG A CA 1
ATOM 4663 C C . ARG A 1 291 ? 30.989 8.621 67.930 1.00 8.20 291 ARG A C 1
ATOM 4664 O O . ARG A 1 2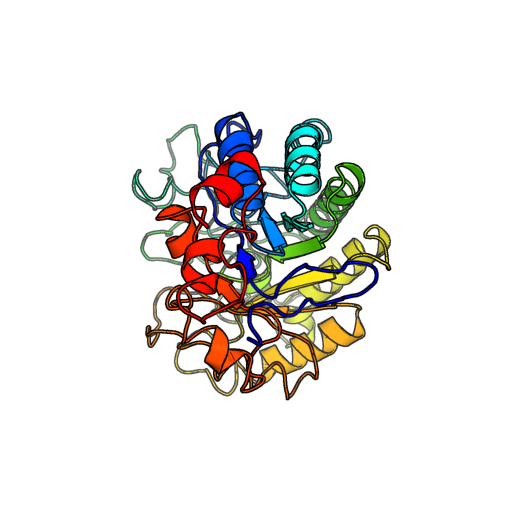91 ? 31.765 7.992 67.201 1.00 8.96 291 ARG A O 1
ATOM 4685 N N . ARG A 1 292 ? 30.678 8.229 69.161 1.00 7.82 292 ARG A N 1
ATOM 4686 C CA A ARG A 1 292 ? 31.325 7.078 69.777 0.46 9.22 292 ARG A CA 1
ATOM 4687 C CA B ARG A 1 292 ? 31.322 7.084 69.783 0.54 8.70 292 ARG A CA 1
ATOM 4688 C C . ARG A 1 292 ? 30.857 5.748 69.193 1.00 8.45 292 ARG A C 1
ATOM 4689 O O . ARG A 1 292 ? 31.675 4.866 68.922 1.00 10.23 292 ARG A O 1
ATOM 4729 N N . GLU A 1 293 ? 29.549 5.604 69.020 1.00 8.17 293 GLU A N 1
ATOM 4730 C CA . GLU A 1 293 ? 28.970 4.321 68.621 1.00 8.67 293 GLU A CA 1
ATOM 4731 C C . GLU A 1 293 ? 29.061 4.061 67.122 1.00 8.49 293 GLU A C 1
ATOM 4732 O O . GLU A 1 293 ? 29.023 2.901 66.709 1.00 9.55 293 GLU A O 1
ATOM 4744 N N . ALA A 1 294 ? 29.148 5.128 66.326 1.00 9.04 294 ALA A N 1
ATOM 4745 C CA . ALA A 1 294 ? 29.388 4.983 64.885 1.00 9.82 294 ALA A CA 1
ATOM 4746 C C . ALA A 1 294 ? 30.833 5.265 64.474 1.00 9.69 294 ALA A C 1
ATOM 4747 O O . ALA A 1 294 ? 31.189 5.036 63.333 1.00 9.83 294 ALA A O 1
ATOM 4754 N N . LYS A 1 295 ? 31.651 5.724 65.419 1.00 9.28 295 LYS A N 1
ATOM 4755 C CA A LYS A 1 295 ? 33.046 6.057 65.160 0.46 9.47 295 LYS A CA 1
ATOM 4756 C CA B LYS A 1 295 ? 33.050 6.063 65.169 0.54 9.30 295 LYS A CA 1
ATOM 4757 C C . LYS A 1 295 ? 33.163 6.999 63.966 1.00 8.22 295 LYS A C 1
ATOM 4758 O O . LYS A 1 295 ? 33.970 6.787 63.061 1.00 8.71 295 LYS A O 1
ATOM 4794 N N . LEU A 1 296 ? 32.399 8.084 64.011 1.00 8.52 296 LEU A N 1
ATOM 4795 C CA . LEU A 1 296 ? 32.278 9.002 62.914 1.00 9.20 296 LEU A CA 1
ATOM 4796 C C . LEU A 1 296 ? 32.392 10.431 63.457 1.00 7.44 296 LEU A C 1
ATOM 4797 O O . LEU A 1 296 ? 31.773 10.726 64.470 1.00 7.92 296 LEU A O 1
ATOM 4813 N N . PRO A 1 297 ? 33.172 11.308 62.804 1.00 6.87 297 PRO A N 1
ATOM 4814 C CA . PRO A 1 297 ? 33.182 12.695 63.259 1.00 6.58 297 PRO A CA 1
ATOM 4815 C C . PRO A 1 297 ? 31.801 13.307 63.178 1.00 5.98 297 PRO A C 1
ATOM 4816 O O . PRO A 1 297 ? 31.001 12.976 62.282 1.00 6.12 297 PRO A O 1
ATOM 4827 N N . VAL A 1 298 ? 31.532 14.259 64.081 1.00 6.21 298 VAL A N 1
ATOM 4828 C CA . VAL A 1 298 ? 30.231 14.897 64.130 1.00 5.79 298 VAL A CA 1
ATOM 4829 C C . VAL A 1 298 ? 30.338 16.402 64.371 1.00 5.80 298 VAL A C 1
ATOM 4830 O O . VAL A 1 298 ? 31.337 16.911 64.912 1.00 5.91 298 VAL A O 1
ATOM 4843 N N . THR A 1 299 ? 29.284 17.092 63.977 1.00 6.05 299 THR A N 1
ATOM 4844 C CA . THR A 1 299 ? 28.993 18.414 64.475 1.00 6.43 299 THR A CA 1
ATOM 4845 C C . THR A 1 299 ? 27.570 18.436 64.998 1.00 5.99 299 THR A C 1
ATOM 4846 O O . THR A 1 299 ? 26.791 17.529 64.715 1.00 6.74 299 THR A O 1
ATOM 4857 N N . SER A 1 300 ? 27.236 19.467 65.773 1.00 6.61 300 SER A N 1
ATOM 4858 C CA . SER A 1 300 ? 25.870 19.722 66.172 1.00 7.07 300 SER A CA 1
ATOM 4859 C C . SER A 1 300 ? 25.733 21.201 66.501 1.00 6.61 300 SER A C 1
ATOM 4860 O O . SER A 1 300 ? 26.698 21.934 66.395 1.00 7.69 300 SER A O 1
ATOM 4868 N N . ALA A 1 301 ? 24.513 21.593 66.829 1.00 6.75 301 ALA A N 1
ATOM 4869 C CA . ALA A 1 301 ? 24.157 22.982 66.978 1.00 6.57 301 ALA A CA 1
ATOM 4870 C C . ALA A 1 301 ? 23.116 23.092 68.074 1.00 7.05 301 ALA A C 1
ATOM 4871 O O . ALA A 1 301 ? 22.567 22.084 68.506 1.00 8.27 301 ALA A O 1
ATOM 4878 N N . TRP A 1 302 ? 22.868 24.345 68.448 1.00 7.72 302 TRP A N 1
ATOM 4879 C CA . TRP A 1 302 ? 21.798 24.861 69.304 1.00 8.03 302 TRP A CA 1
ATOM 4880 C C . TRP A 1 302 ? 22.437 25.396 70.574 1.00 8.01 302 TRP A C 1
ATOM 4881 O O . TRP A 1 302 ? 22.743 24.647 71.514 1.00 9.73 302 TRP A O 1
ATOM 4902 N N . GLY A 1 303 ? 22.646 26.704 70.584 1.00 7.75 303 GLY A N 1
ATOM 4903 C CA . GLY A 1 303 ? 23.139 27.393 71.760 1.00 9.44 303 GLY A CA 1
ATOM 4904 C C . GLY A 1 303 ? 24.656 27.467 71.917 1.00 10.60 303 GLY A C 1
ATOM 4905 O O . GLY A 1 303 ? 25.142 27.865 72.980 1.00 13.25 303 GLY A O 1
ATOM 4909 N N . PHE A 1 304 ? 25.438 27.123 70.896 1.00 8.89 304 PHE A N 1
ATOM 4910 C CA . PHE A 1 304 ? 26.900 27.201 71.005 1.00 9.49 304 PHE A CA 1
ATOM 4911 C C . PHE A 1 304 ? 27.518 28.587 70.759 1.00 9.00 304 PHE A C 1
ATOM 4912 O O . PHE A 1 304 ? 28.739 28.741 70.754 1.00 11.32 304 PHE A O 1
ATOM 4929 N N . GLY A 1 305 ? 26.663 29.593 70.608 1.00 9.57 305 GLY A N 1
ATOM 4930 C CA . GLY A 1 305 ? 27.135 30.969 70.544 1.00 10.73 305 GLY A CA 1
ATOM 4931 C C . GLY A 1 305 ? 27.755 31.497 71.832 1.00 9.72 305 GLY A C 1
ATOM 4932 O O . GLY A 1 305 ? 28.352 32.570 71.833 1.00 9.70 305 GLY A O 1
ATOM 4936 N N . THR A 1 306 ? 27.630 30.756 72.936 1.00 10.14 306 THR A N 1
ATOM 4937 C CA . THR A 1 306 ? 28.413 31.048 74.137 1.00 9.60 306 THR A CA 1
ATOM 4938 C C . THR A 1 306 ? 29.776 30.376 73.976 1.00 8.63 306 THR A C 1
ATOM 4939 O O . THR A 1 306 ? 29.853 29.154 73.960 1.00 9.79 306 THR A O 1
ATOM 4950 N N . PRO A 1 307 ? 30.851 31.161 73.810 1.00 8.82 307 PRO A N 1
ATOM 4951 C CA . PRO A 1 307 ? 32.107 30.538 73.374 1.00 9.40 307 PRO A CA 1
ATOM 4952 C C . PRO A 1 307 ? 32.645 29.455 74.303 1.00 8.82 307 PRO A C 1
ATOM 4953 O O . PRO A 1 307 ? 33.222 28.488 73.839 1.00 8.98 307 PRO A O 1
ATOM 4964 N N . GLN A 1 308 ? 32.442 29.612 75.604 1.00 8.99 308 GLN A N 1
ATOM 4965 C CA . GLN A 1 308 ? 32.921 28.627 76.557 1.00 9.17 308 GLN A CA 1
ATOM 4966 C C . GLN A 1 308 ? 32.229 27.276 76.383 1.00 9.35 308 GLN A C 1
ATOM 4967 O O . GLN A 1 308 ? 32.808 26.242 76.691 1.00 10.09 308 GLN A O 1
ATOM 4981 N N . LEU A 1 309 ? 30.981 27.283 75.921 1.00 9.46 309 LEU A N 1
ATOM 4982 C CA A LEU A 1 309 ? 30.214 26.042 75.644 0.46 9.38 309 LEU A CA 1
ATOM 4983 C CA B LEU A 1 309 ? 30.283 26.047 75.714 0.54 9.60 309 LEU A CA 1
ATOM 4984 C C . LEU A 1 309 ? 30.827 25.318 74.473 1.00 7.85 309 LEU A C 1
ATOM 4985 O O . LEU A 1 309 ? 30.981 24.098 74.475 1.00 9.11 309 LEU A O 1
ATOM 5015 N N . ALA A 1 310 ? 31.120 26.074 73.420 1.00 8.50 310 ALA A N 1
ATOM 5016 C CA . ALA A 1 310 ? 31.763 25.507 72.239 1.00 7.78 310 ALA A CA 1
ATOM 5017 C C . ALA A 1 310 ? 33.099 24.884 72.627 1.00 7.98 310 ALA A C 1
ATOM 5018 O O . ALA A 1 310 ? 33.397 23.738 72.235 1.00 8.20 310 ALA A O 1
ATOM 5025 N N . GLU A 1 311 ? 33.902 25.612 73.409 1.00 8.11 311 GLU A N 1
ATOM 5026 C CA . GLU A 1 311 ? 35.182 25.124 73.838 1.00 9.45 311 GLU A CA 1
ATOM 5027 C C . GLU A 1 311 ? 35.029 23.850 74.669 1.00 9.00 311 GLU A C 1
ATOM 5028 O O . GLU A 1 311 ? 35.761 22.877 74.458 1.00 9.90 311 GLU A O 1
ATOM 5040 N N . ALA A 1 312 ? 34.093 23.829 75.605 1.00 9.52 312 ALA A N 1
ATOM 5041 C CA . ALA A 1 312 ? 33.919 22.662 76.471 1.00 9.85 312 ALA A CA 1
ATOM 5042 C C . ALA A 1 312 ? 33.522 21.429 75.662 1.00 9.62 312 ALA A C 1
ATOM 5043 O O . ALA A 1 312 ? 33.988 20.317 75.934 1.00 10.38 312 ALA A O 1
ATOM 5050 N N . ALA A 1 313 ? 32.623 21.607 74.691 1.00 8.42 313 ALA A N 1
ATOM 5051 C CA . ALA A 1 313 ? 32.171 20.473 73.889 1.00 8.68 313 ALA A CA 1
ATOM 5052 C C . ALA A 1 313 ? 33.322 19.863 73.107 1.00 8.36 313 ALA A C 1
ATOM 5053 O O . ALA A 1 313 ? 33.428 18.636 72.991 1.00 9.49 313 ALA A O 1
ATOM 5060 N N . LEU A 1 314 ? 34.197 20.695 72.557 1.00 7.71 314 LEU A N 1
ATOM 5061 C CA . LEU A 1 314 ? 35.359 20.185 71.838 1.00 8.56 314 LEU A CA 1
ATOM 5062 C C . LEU A 1 314 ? 36.338 19.483 72.761 1.00 9.37 314 LEU A C 1
ATOM 5063 O O . LEU A 1 314 ? 36.840 18.397 72.457 1.00 10.57 314 LEU A O 1
ATOM 5079 N N . GLN A 1 315 ? 36.609 20.091 73.915 1.00 10.47 315 GLN A N 1
ATOM 5080 C CA A GLN A 1 315 ? 37.573 19.512 74.843 0.48 11.02 315 GLN A CA 1
ATOM 5081 C CA B GLN A 1 315 ? 37.572 19.502 74.829 0.52 11.50 315 GLN A CA 1
ATOM 5082 C C . GLN A 1 315 ? 37.094 18.163 75.367 1.00 11.79 315 GLN A C 1
ATOM 5083 O O . GLN A 1 315 ? 37.906 17.283 75.637 1.00 14.97 315 GLN A O 1
ATOM 5109 N N . ALA A 1 316 ? 35.783 18.005 75.500 1.00 11.78 316 ALA A N 1
ATOM 5110 C CA . ALA A 1 316 ? 35.181 16.752 75.943 1.00 12.49 316 ALA A CA 1
ATOM 5111 C C . ALA A 1 316 ? 35.017 15.727 74.820 1.00 12.24 316 ALA A C 1
ATOM 5112 O O . ALA A 1 316 ? 34.503 14.636 75.048 1.00 14.28 316 ALA A O 1
ATOM 5119 N N . ASN A 1 317 ? 35.428 16.088 73.608 1.00 11.39 317 ASN A N 1
ATOM 5120 C CA . ASN A 1 317 ? 35.250 15.200 72.446 1.00 11.85 317 ASN A CA 1
ATOM 5121 C C . ASN A 1 317 ? 33.796 14.788 72.245 1.00 10.62 317 ASN A C 1
ATOM 5122 O O . ASN A 1 317 ? 33.492 13.676 71.818 1.00 11.24 317 ASN A O 1
ATOM 5133 N N . GLN A 1 318 ? 32.889 15.722 72.479 1.00 9.66 318 GLN A N 1
ATOM 5134 C CA . GLN A 1 318 ? 31.498 15.516 72.120 1.00 9.46 318 GLN A CA 1
ATOM 5135 C C . GLN A 1 318 ? 31.269 15.779 70.643 1.00 8.29 318 GLN A C 1
ATOM 5136 O O . GLN A 1 318 ? 30.364 15.233 70.066 1.00 10.22 318 GLN A O 1
ATOM 5150 N N . LEU A 1 319 ? 32.084 16.665 70.083 1.00 8.95 319 LEU A N 1
ATOM 5151 C CA . LEU A 1 319 ? 31.979 17.118 68.704 1.00 8.88 319 LEU A CA 1
ATOM 5152 C C . LEU A 1 319 ? 33.369 17.311 68.148 1.00 7.07 319 LEU A C 1
ATOM 5153 O O . LEU A 1 319 ? 34.327 17.508 68.897 1.00 7.80 319 LEU A O 1
ATOM 5169 N N . ASP A 1 320 ? 33.455 17.348 66.814 1.00 6.18 320 ASP A N 1
ATOM 5170 C CA . ASP A 1 320 ? 34.683 17.686 66.083 1.00 6.76 320 ASP A CA 1
ATOM 5171 C C . ASP A 1 320 ? 34.686 19.127 65.559 1.00 5.84 320 ASP A C 1
ATOM 5172 O O . ASP A 1 320 ? 35.732 19.750 65.466 1.00 6.97 320 ASP A O 1
ATOM 5181 N N . LEU A 1 321 ? 33.512 19.607 65.197 1.00 6.00 321 LEU A N 1
ATOM 5182 C CA . LEU A 1 321 ? 33.268 20.991 64.802 1.00 5.86 321 LEU A CA 1
ATOM 5183 C C . LEU A 1 321 ? 32.073 21.478 65.570 1.00 5.34 321 LEU A C 1
ATOM 5184 O O . LEU A 1 321 ? 31.153 20.720 65.824 1.00 6.40 321 LEU A O 1
ATOM 5200 N N . VAL A 1 322 ? 32.051 22.764 65.898 1.00 5.68 322 VAL A N 1
ATOM 5201 C CA . VAL A 1 322 ? 30.925 23.371 66.577 1.00 5.83 322 VAL A CA 1
ATOM 5202 C C . VAL A 1 322 ? 30.181 24.266 65.603 1.00 5.84 322 VAL A C 1
ATOM 5203 O O . VAL A 1 322 ? 30.787 25.170 65.028 1.00 7.25 322 VAL A O 1
ATOM 5216 N N . SER A 1 323 ? 28.898 24.004 65.412 1.00 5.29 323 SER A N 1
ATOM 5217 C CA . SER A 1 323 ? 28.084 24.813 64.523 1.00 5.83 323 SER A CA 1
ATOM 5218 C C . SER A 1 323 ? 27.413 25.935 65.316 1.00 6.11 323 SER A C 1
ATOM 5219 O O . SER A 1 323 ? 26.740 25.676 66.319 1.00 6.84 323 SER A O 1
ATOM 5227 N N . VAL A 1 324 ? 27.579 27.164 64.828 1.00 5.51 324 VAL A N 1
ATOM 5228 C CA . VAL A 1 324 ? 27.109 28.378 65.480 1.00 5.80 324 VAL A CA 1
ATOM 5229 C C . VAL A 1 324 ? 26.272 29.167 64.467 1.00 5.52 324 VAL A C 1
ATOM 5230 O O . VAL A 1 324 ? 26.826 29.730 63.507 1.00 6.06 324 VAL A O 1
ATOM 5243 N N . GLY A 1 325 ? 24.960 29.157 64.645 1.00 5.53 325 GLY A N 1
ATOM 5244 C CA . GLY A 1 325 ? 24.025 29.716 63.682 1.00 6.17 325 GLY A CA 1
ATOM 5245 C C . GLY A 1 325 ? 23.581 31.125 64.016 1.00 5.38 325 GLY A C 1
ATOM 5246 O O . GLY A 1 325 ? 24.110 32.107 63.483 1.00 6.03 325 GLY A O 1
ATOM 5250 N N . ARG A 1 326 ? 22.556 31.240 64.863 1.00 5.39 326 ARG A N 1
ATOM 5251 C CA . ARG A 1 326 ? 21.942 32.543 65.116 1.00 5.73 326 ARG A CA 1
ATOM 5252 C C . ARG A 1 326 ? 22.912 33.601 65.612 1.00 5.63 326 ARG A C 1
ATOM 5253 O O . ARG A 1 326 ? 22.771 34.787 65.296 1.00 5.73 326 ARG A O 1
ATOM 5274 N N . ALA A 1 327 ? 23.931 33.219 66.379 1.00 5.75 327 ALA A N 1
ATOM 5275 C CA . ALA A 1 327 ? 24.907 34.207 66.840 1.00 6.09 327 ALA A CA 1
ATOM 5276 C C . ALA A 1 327 ? 25.621 34.891 65.680 1.00 6.05 327 ALA A C 1
ATOM 5277 O O . ALA A 1 327 ? 26.058 36.029 65.829 1.00 6.71 327 ALA A O 1
ATOM 5284 N N . HIS A 1 328 ? 25.733 34.201 64.542 1.00 5.50 328 HIS A N 1
ATOM 5285 C CA . HIS A 1 328 ? 26.345 34.774 63.331 1.00 6.06 328 HIS A CA 1
ATOM 5286 C C . HIS A 1 328 ? 25.382 35.694 62.571 1.00 6.21 328 HIS A C 1
ATOM 5287 O O . HIS A 1 328 ? 25.831 36.569 61.815 1.00 7.38 328 HIS A O 1
ATOM 5302 N N . LEU A 1 329 ? 24.072 35.509 62.729 1.00 6.13 329 LEU A N 1
ATOM 5303 C CA . LEU A 1 329 ? 23.124 36.475 62.202 1.00 5.94 329 LEU A CA 1
ATOM 5304 C C . LEU A 1 329 ? 23.191 37.774 63.028 1.00 6.75 329 LEU A C 1
ATOM 5305 O O . LEU A 1 329 ? 23.168 38.877 62.500 1.00 7.72 329 LEU A O 1
ATOM 5321 N N . ALA A 1 330 ? 23.325 37.628 64.352 1.00 6.91 330 ALA A N 1
ATOM 5322 C CA . ALA A 1 330 ? 23.471 38.775 65.232 1.00 6.93 330 ALA A CA 1
ATOM 5323 C C . ALA A 1 330 ? 24.776 39.512 64.999 1.00 6.20 330 ALA A C 1
ATOM 5324 O O . ALA A 1 330 ? 24.783 40.740 64.965 1.00 7.53 330 ALA A O 1
ATOM 5331 N N . ASP A 1 331 ? 25.876 38.780 64.840 1.00 7.08 331 ASP A N 1
ATOM 5332 C CA . ASP A 1 331 ? 27.211 39.355 64.685 1.00 7.23 331 ASP A CA 1
ATOM 5333 C C . ASP A 1 331 ? 27.990 38.490 63.707 1.00 6.78 331 ASP A C 1
ATOM 5334 O O . ASP A 1 331 ? 28.454 37.413 64.063 1.00 6.92 331 ASP A O 1
ATOM 5343 N N . PRO A 1 332 ? 28.141 38.944 62.464 1.00 6.72 332 PRO A N 1
ATOM 5344 C CA A PRO A 1 332 ? 28.875 38.056 61.552 0.49 7.58 332 PRO A CA 1
ATOM 5345 C CA B PRO A 1 332 ? 28.913 38.236 61.442 0.51 6.07 332 PRO A CA 1
ATOM 5346 C C . PRO A 1 332 ? 30.342 37.910 61.886 1.00 6.50 332 PRO A C 1
ATOM 5347 O O . PRO A 1 332 ? 30.951 37.002 61.339 1.00 7.90 332 PRO A O 1
ATOM 5368 N N . HIS A 1 333 ? 30.855 38.684 62.833 1.00 6.12 333 HIS A N 1
ATOM 5369 C CA . HIS A 1 333 ? 32.213 38.538 63.334 1.00 5.48 333 HIS A CA 1
ATOM 5370 C C . HIS A 1 333 ? 32.253 37.788 64.669 1.00 6.48 333 HIS A C 1
ATOM 5371 O O . HIS A 1 333 ? 33.188 37.956 65.451 1.00 7.21 333 HIS A O 1
ATOM 5386 N N . TRP A 1 334 ? 31.298 36.891 64.871 1.00 7.39 334 TRP A N 1
ATOM 5387 C CA . TRP A 1 334 ? 31.270 36.103 66.105 1.00 7.30 334 TRP A CA 1
ATOM 5388 C C . TRP A 1 334 ? 32.597 35.413 66.378 1.00 7.33 334 TRP A C 1
ATOM 5389 O O . TRP A 1 334 ? 32.995 35.296 67.520 1.00 7.70 334 TRP A O 1
ATOM 5410 N N . ALA A 1 335 ? 33.274 34.915 65.350 1.00 8.30 335 ALA A N 1
ATOM 5411 C CA . ALA A 1 335 ? 34.519 34.203 65.594 1.00 8.72 335 ALA A CA 1
ATOM 5412 C C . ALA A 1 335 ? 35.545 35.093 66.309 1.00 8.48 335 ALA A C 1
ATOM 5413 O O . ALA A 1 335 ? 36.319 34.626 67.145 1.00 9.25 335 ALA A O 1
ATOM 5420 N N . TYR A 1 336 ? 35.573 36.381 65.973 1.00 9.24 336 TYR A N 1
ATOM 5421 C CA . TYR A 1 336 ? 36.431 37.334 66.656 1.00 9.26 336 TYR A CA 1
ATOM 5422 C C . TYR A 1 336 ? 36.011 37.512 68.108 1.00 8.99 336 TYR A C 1
ATOM 5423 O O . TYR A 1 336 ? 36.844 37.516 69.005 1.00 10.24 336 TYR A O 1
ATOM 5441 N N . PHE A 1 337 ? 34.712 37.653 68.340 1.00 9.68 337 PHE A N 1
ATOM 5442 C CA . PHE A 1 337 ? 34.200 37.693 69.704 1.00 9.41 337 PHE A CA 1
ATOM 5443 C C . PHE A 1 337 ? 34.628 36.458 70.491 1.00 9.22 337 PHE A C 1
ATOM 5444 O O . PHE A 1 337 ? 35.093 36.567 71.631 1.00 11.26 337 PHE A O 1
ATOM 5461 N N . ALA A 1 338 ? 34.503 35.282 69.887 1.00 8.14 338 ALA A N 1
ATOM 5462 C CA . ALA A 1 338 ? 34.866 34.041 70.542 1.00 8.06 338 ALA A CA 1
ATOM 5463 C C . ALA A 1 338 ? 36.363 33.997 70.856 1.00 8.58 338 ALA A C 1
ATOM 5464 O O . ALA A 1 338 ? 36.777 33.534 71.926 1.00 10.23 338 ALA A O 1
ATOM 5471 N N . ALA A 1 339 ? 37.177 34.448 69.917 1.00 8.23 339 ALA A N 1
ATOM 5472 C CA . ALA A 1 339 ? 38.603 34.446 70.111 1.00 9.24 339 ALA A CA 1
ATOM 5473 C C . ALA A 1 339 ? 38.984 35.322 71.311 1.00 11.01 339 ALA A C 1
ATOM 5474 O O . ALA A 1 339 ? 39.841 34.958 72.124 1.00 12.49 339 ALA A O 1
ATOM 5481 N N . LYS A 1 340 ? 38.374 36.497 71.410 1.00 11.16 340 LYS A N 1
ATOM 5482 C CA . LYS A 1 340 ? 38.611 37.358 72.563 1.00 13.16 340 LYS A CA 1
ATOM 5483 C C . LYS A 1 340 ? 38.172 36.672 73.850 1.00 14.15 340 LYS A C 1
ATOM 5484 O O . LYS A 1 340 ? 38.911 36.661 74.842 1.00 17.11 340 LYS A O 1
ATOM 5503 N N . GLU A 1 341 ? 36.977 36.101 73.844 1.00 14.58 341 GLU A N 1
ATOM 5504 C CA A GLU A 1 341 ? 36.430 35.465 75.040 0.99 16.45 341 GLU A CA 1
ATOM 5505 C CA B GLU A 1 341 ? 36.416 35.459 75.029 0.01 15.47 341 GLU A CA 1
ATOM 5506 C C . GLU A 1 341 ? 37.305 34.335 75.544 1.00 16.41 341 GLU A C 1
ATOM 5507 O O . GLU A 1 341 ? 37.446 34.142 76.749 1.00 19.24 341 GLU A O 1
ATOM 5529 N N . LEU A 1 342 ? 37.894 33.586 74.630 1.00 16.23 342 LEU A N 1
ATOM 5530 C CA . LEU A 1 342 ? 38.708 32.427 74.980 1.00 16.94 342 LEU A CA 1
ATOM 5531 C C . LEU A 1 342 ? 40.198 32.745 75.140 1.00 18.64 342 LEU A C 1
ATOM 5532 O O . LEU A 1 342 ? 40.995 31.847 75.425 1.00 21.75 342 LEU A O 1
ATOM 5548 N N . GLY A 1 343 ? 40.578 34.008 74.964 1.00 18.52 343 GLY A N 1
ATOM 5549 C CA . GLY A 1 343 ? 41.935 34.441 75.273 1.00 18.48 343 GLY A CA 1
ATOM 5550 C C . GLY A 1 343 ? 42.956 34.069 74.224 1.00 18.84 343 GLY A C 1
ATOM 5551 O O . GLY A 1 343 ? 44.144 33.968 74.519 1.00 21.66 343 GLY A O 1
ATOM 5555 N N . VAL A 1 344 ? 42.508 33.893 72.992 1.00 18.22 344 VAL A N 1
ATOM 5556 C CA . VAL A 1 344 ? 43.385 33.590 71.881 1.00 17.99 344 VAL A CA 1
ATOM 5557 C C . VAL A 1 344 ? 44.360 34.742 71.667 1.00 17.37 344 VAL A C 1
ATOM 5558 O O . VAL A 1 344 ? 43.958 35.916 71.674 1.00 17.35 344 VAL A O 1
ATOM 5571 N N . GLU A 1 345 ? 45.640 34.428 71.493 1.00 18.86 345 GLU A N 1
ATOM 5572 C CA A GLU A 1 345 ? 46.623 35.463 71.203 0.60 19.04 345 GLU A CA 1
ATOM 5573 C CA B GLU A 1 345 ? 46.616 35.469 71.206 0.40 19.79 345 GLU A CA 1
ATOM 5574 C C . GLU A 1 345 ? 46.322 36.086 69.840 1.00 18.40 345 GLU A C 1
ATOM 5575 O O . GLU A 1 345 ? 45.915 35.394 68.894 1.00 21.02 345 GLU A O 1
ATOM 5596 N N . LYS A 1 346 ? 46.517 37.391 69.752 1.00 17.33 346 LYS A N 1
ATOM 5597 C CA . LYS A 1 346 ? 46.224 38.143 68.531 1.00 16.51 346 LYS A CA 1
ATOM 5598 C C . LYS A 1 346 ? 44.821 37.839 68.011 1.00 14.02 346 LYS A C 1
ATOM 5599 O O . LYS A 1 346 ? 44.618 37.567 66.828 1.00 14.56 346 LYS A O 1
ATOM 5618 N N . ALA A 1 347 ? 43.856 37.907 68.914 1.00 12.79 347 ALA A N 1
ATOM 5619 C CA . ALA A 1 347 ? 42.469 37.576 68.613 1.00 11.07 347 ALA A CA 1
ATOM 5620 C C . ALA A 1 347 ? 41.931 38.385 67.432 1.00 9.94 347 ALA A C 1
ATOM 5621 O O . ALA A 1 347 ? 41.115 37.883 66.672 1.00 9.28 347 ALA A O 1
ATOM 5628 N N . SER A 1 348 ? 42.356 39.638 67.290 1.00 9.90 348 SER A N 1
ATOM 5629 C CA . SER A 1 348 ? 41.795 40.472 66.224 1.00 9.98 348 SER A CA 1
ATOM 5630 C C . SER A 1 348 ? 42.177 39.954 64.853 1.00 9.09 348 SER A C 1
ATOM 5631 O O . SER A 1 348 ? 41.456 40.232 63.897 1.00 8.87 348 SER A O 1
ATOM 5639 N N . TRP A 1 349 ? 43.260 39.183 64.765 1.00 8.66 349 TRP A N 1
ATOM 5640 C CA . TRP A 1 349 ? 43.690 38.635 63.482 1.00 8.75 349 TRP A CA 1
ATOM 5641 C C . TRP A 1 349 ? 42.905 37.388 63.077 1.00 9.07 349 TRP A C 1
ATOM 5642 O O . TRP A 1 349 ? 43.214 36.756 62.068 1.00 10.33 349 TRP A O 1
ATOM 5663 N N . THR A 1 350 ? 41.826 37.096 63.804 1.00 8.46 350 THR A N 1
ATOM 5664 C CA A THR A 1 350 ? 40.775 36.249 63.268 0.44 8.93 350 THR A CA 1
ATOM 5665 C CA B THR A 1 350 ? 40.749 36.272 63.300 0.56 8.03 350 THR A CA 1
ATOM 5666 C C . THR A 1 350 ? 40.132 36.936 62.057 1.00 7.27 350 THR A C 1
ATOM 5667 O O . THR A 1 350 ? 39.595 36.251 61.184 1.00 8.44 350 THR A O 1
ATOM 5687 N N . LEU A 1 351 ? 40.175 38.268 62.036 1.00 7.25 351 LEU A N 1
ATOM 5688 C CA . LEU A 1 351 ? 39.618 39.089 60.960 1.00 6.86 351 LEU A CA 1
ATOM 5689 C C . LEU A 1 351 ? 40.716 39.493 59.975 1.00 6.73 351 LEU A C 1
ATOM 5690 O O . LEU A 1 351 ? 41.899 39.443 60.285 1.00 7.79 351 LEU A O 1
ATOM 5706 N N . PRO A 1 352 ? 40.295 39.935 58.761 1.00 7.15 352 PRO A N 1
ATOM 5707 C CA . PRO A 1 352 ? 41.275 40.424 57.787 1.00 8.60 352 PRO A CA 1
ATOM 5708 C C . PRO A 1 352 ? 41.943 41.716 58.255 1.00 7.30 352 PRO A C 1
ATOM 5709 O O . PRO A 1 352 ? 41.387 42.454 59.067 1.00 6.87 352 PRO A O 1
ATOM 5720 N N . ALA A 1 353 ? 43.121 41.990 57.705 1.00 7.67 353 ALA A N 1
ATOM 5721 C CA . ALA A 1 353 ? 43.958 43.124 58.107 1.00 7.98 353 ALA A CA 1
ATOM 5722 C C . ALA A 1 353 ? 43.234 44.479 58.218 1.00 6.74 353 ALA A C 1
ATOM 5723 O O . ALA A 1 353 ? 43.471 45.205 59.168 1.00 7.20 353 ALA A O 1
ATOM 5730 N N . PRO A 1 354 ? 42.350 44.832 57.261 1.00 6.59 354 PRO A N 1
ATOM 5731 C CA . PRO A 1 354 ? 41.705 46.157 57.356 1.00 6.86 354 PRO A CA 1
ATOM 5732 C C . PRO A 1 354 ? 40.804 46.334 58.573 1.00 6.18 354 PRO A C 1
ATOM 5733 O O . PRO A 1 354 ? 40.422 47.458 58.874 1.00 7.03 354 PRO A O 1
ATOM 5744 N N . TYR A 1 355 ? 40.484 45.228 59.240 1.00 6.11 355 TYR A N 1
ATOM 5745 C CA . TYR A 1 355 ? 39.803 45.276 60.538 1.00 6.39 355 TYR A CA 1
ATOM 5746 C C . TYR A 1 355 ? 40.812 44.994 61.662 1.00 6.41 355 TYR A C 1
ATOM 5747 O O . TYR A 1 355 ? 40.886 45.728 62.641 1.00 7.13 355 TYR A O 1
ATOM 5765 N N . ALA A 1 356 ? 41.553 43.905 61.530 1.00 6.76 356 ALA A N 1
ATOM 5766 C CA . ALA A 1 356 ? 42.418 43.400 62.595 1.00 7.83 356 ALA A CA 1
ATOM 5767 C C . ALA A 1 356 ? 43.414 44.427 63.101 1.00 7.80 356 ALA A C 1
ATOM 5768 O O . ALA A 1 356 ? 43.663 44.509 64.303 1.00 8.50 356 ALA A O 1
ATOM 5775 N N . HIS A 1 357 ? 44.000 45.207 62.198 1.00 7.30 357 HIS A N 1
ATOM 5776 C CA . HIS A 1 357 ? 45.050 46.131 62.585 1.00 7.53 357 HIS A CA 1
ATOM 5777 C C . HIS A 1 357 ? 44.546 47.114 63.643 1.00 7.48 357 HIS A C 1
ATOM 5778 O O . HIS A 1 357 ? 45.308 47.513 64.523 1.00 8.94 357 HIS A O 1
ATOM 5793 N N . TRP A 1 358 ? 43.292 47.510 63.546 1.00 7.55 358 TRP A N 1
ATOM 5794 C CA . TRP A 1 358 ? 42.743 48.587 64.361 1.00 7.77 358 TRP A CA 1
ATOM 5795 C C . TRP A 1 358 ? 42.118 48.095 65.657 1.00 9.19 358 TRP A C 1
ATOM 5796 O O . TRP A 1 358 ? 41.780 48.886 66.517 1.00 12.91 358 TRP A O 1
ATOM 5817 N N . LEU A 1 359 ? 41.900 46.796 65.752 1.00 9.33 359 LEU A N 1
ATOM 5818 C CA . LEU A 1 359 ? 41.206 46.200 66.878 1.00 10.21 359 LEU A CA 1
ATOM 5819 C C . LEU A 1 359 ? 42.173 45.499 67.802 1.00 12.17 359 LEU A C 1
ATOM 5820 O O . LEU A 1 359 ? 41.799 45.047 68.862 1.00 16.49 359 LEU A O 1
ATOM 5836 N N . GLU A 1 360 ? 43.432 45.406 67.391 1.00 14.47 360 GLU A N 1
ATOM 5837 C CA . GLU A 1 360 ? 44.437 44.716 68.185 1.00 17.44 360 GLU A CA 1
ATOM 5838 C C . GLU A 1 360 ? 44.761 45.531 69.418 1.00 19.91 360 GLU A C 1
ATOM 5839 O O . GLU A 1 360 ? 44.807 46.760 69.366 1.00 21.54 360 GLU A O 1
#

Organism: Pseudomonas putida (NCBI:txid303)

CATH classification: 3.20.20.70

Sequence (359 aa):
SSALFEEPPYTLKKDVTLLRNRIAIPPMCQYMAEDDGMMINDWHHVHLAGLARGGAGLLVVEATAVAPEGRITPGCAGIWSDAHAQQAFVPVVQAIKAAGSVPGIQIAHAGRKASANRPWEGDDHIAADDTRGWETIAPPSAIIAFGAHLPKVPREEMTLDDDIARRVKQDFVDAARRRARDAGFEWIELHFAHGYLGQSFFSEHSNKRTDAYGGSFDNRSRFLLETLAAVREVWPENLPLTARFGVLEYDGRDEQQTLLEESIELARRFKAGGLDLLSVSVGFFTIPDTNNIPWGPAFMMGPIAEERVRRREAKKLPVTSAWGFGTPQLLAEAALQQANQLDLVSVGRAHLADPPHWAYFAAKEELGVEEKASWTTLPAPYAHWLE

Solvent-accessible surface area: 13813 Å² total; per-residue (Å²): 67,18,0,36,94,79,23,84,24,84,106,10,81,1,83,7,43,0,3,1,10,18,33,30,18,36,80,1,126,111,1,72,16,54,100,119,1,57,93,34,5,6,27,4,0,118,1,2,1,0,3,2,6,1,6,9,0,3,2,4,58,30,2,29,26,1,19,0,3,0,0,0,57,34,70,61,18,7,120,28,1,44,73,5,1,112,20,0,84,94,22,42,4,9,0,0,0,3,0,6,2,2,0,3,20,0,0,5,21,46,57,159,84,53,65,56,14,5,63,114,132,46,142,89,30,44,110,2,5,1,0,6,58,56,28,20,22,74,83,10,81,56,97,3,89,98,2,74,104,117,20,2,54,88,0,43,91,23,3,16,32,0,0,70,28,0,79,97,8,20,2,48,4,0,8,0,7,0,0,34,0,33,0,2,3,0,0,8,12,91,57,2,6,118,22,141,51,50,22,2,43,59,43,75,32,10,0,76,0,0,32,54,0,3,56,26,0,94,154,39,5,38,92,71,27,0,3,1,1,21,0,1,0,5,7,35,30,74,104,43,111,86,28,4,119,54,0,5,71,0,0,111,86,0,91,90,22,13,6,19,3,0,4,1,13,4,0,63,0,32,61,124,40,126,23,73,122,20,104,19,32,5,1,84,30,0,48,48,0,70,125,56,4,157,4,37,0,9,0,20,91,33,3,22,69,4,89,53,0,20,56,3,12,122,64,85,41,3,14,0,0,4,3,14,147,27,4,92,92,57,58,47,7,0,30,77,0,0,106,82,42,62,41,154,116,14,5,114,29,5,50,51,100,92,0,94,186,90,115

Secondary structure (DSSP, 8-state):
-GGGS-EEETTEEESSSEEE--------BTTB--HHHHHHHHHHHHTT-SEEEEEEEESSGGG-SSTT--B-SSHHHHHHHHHHHHHHHHTTPEEEEEEE--GGG-SB--GGGTSSBPPTT-TT----EESSS---BTTB-PPPEEPPHHHHHHHHHHHHHHHHHHHHHT-SEEEEEE-TTSHHHHHH-TTT----STTSSSHHHHHHHHHHHHHHHHTTS-TTS-EEEEEEEE-SSS-HHHHHHHHHHHHHHHHHTT--EEEEEE---SS-------TTTTHHHHHHHHHHHT--EEE-SSTTSHHHHHHHHHTTS-SEEE--HHHHH-TTHHHHHHHHTT-TTGGGGS-HHHHHHH-

Foldseek 3Di:
DQQQPWDDFQHDIFRGQEEAEEDWPLAAALQADDVVLLCLLLLLLQLQGRAYEYHAAELDSQQALENSHHYQVDLVSLLSCQVSCVSSVVSNHAYEYEYTGAALNHCAYDPVGQRAHDDPPDPRGDAGEACAQAFLDDRRHHGHDHDDPVNLVVVLVSLQSSLLSNVVSPHQEYEYELAQQGHNVLLQDPVRHPDDPQSDDDLNNSLPSVLSSLLSNPVRHDLSGADEYEHAQEAQQVCGVVSNVSSLVSLLSSVVSRHQEYEYHHHNNHDPHDDPADACPCLVSLQVSCVSSVHAYEYDHRCLPLVVQVVSSVVSSHSHYHDYVNCVVPSNSQLVSCVVVVPPLSLVSGDPVRSVVVD

Radius of gyration: 19.4 Å; Cα contacts (8 Å, |Δi|>4): 896; chains: 1; bounding box: 52×51×41 Å

B-factor: mean 15.35, std 11.15, range [4.48, 73.63]